Protein AF-A0A8H7BGF5-F1 (afdb_monomer)

Organism: NCBI:txid679940

Mean predicted aligned error: 13.77 Å

Radius of gyration: 19.3 Å; Cα contacts (8 Å, |Δi|>4): 222; chains: 1; bounding box: 49×35×49 Å

Solvent-accessible surface area (backbone atoms only — not comparable to full-atom values): 11530 Å² total; per-residue (Å²): 90,80,66,67,43,71,36,75,66,49,82,72,45,79,37,76,50,48,59,65,92,85,47,47,35,40,29,38,28,41,41,34,50,44,90,85,56,59,73,58,85,61,77,43,69,38,88,87,78,68,44,78,40,54,67,59,50,69,52,71,50,78,40,50,32,69,58,54,58,54,40,42,77,70,58,34,48,78,48,54,51,40,24,45,32,32,41,78,37,63,84,36,48,70,61,52,49,55,52,49,54,51,54,63,65,36,77,83,53,96,62,92,75,58,67,68,52,59,53,48,54,54,50,52,52,52,54,54,53,51,64,62,51,74,76,62,82,86,80,88,85,91,89,88,92,78,81,91,81,81,79,91,75,85,48,74,54,103,92,46,75,56,66,98,62,86,75,62,72,92,53,44,44,91,54,91,69,38,46,65,79,86,92,115

Structure (mmCIF, N/CA/C/O backbone):
data_AF-A0A8H7BGF5-F1
#
_entry.id   AF-A0A8H7BGF5-F1
#
loop_
_atom_site.group_PDB
_atom_site.id
_atom_site.type_symbol
_atom_site.label_atom_id
_atom_site.label_alt_id
_atom_site.label_comp_id
_atom_site.label_asym_id
_atom_site.label_entity_id
_atom_site.label_seq_id
_atom_site.pdbx_PDB_ins_code
_atom_site.Cartn_x
_atom_site.Cartn_y
_atom_site.Cartn_z
_atom_site.occupancy
_atom_site.B_iso_or_equiv
_atom_site.auth_seq_id
_atom_site.auth_comp_id
_atom_site.auth_asym_id
_atom_site.auth_atom_id
_atom_site.pdbx_PDB_model_num
ATOM 1 N N . MET A 1 1 ? -9.124 0.682 10.970 1.00 57.19 1 MET A N 1
ATOM 2 C CA . MET A 1 1 ? -8.704 2.090 10.767 1.00 57.19 1 MET A CA 1
ATOM 3 C C . MET A 1 1 ? -7.227 2.089 10.396 1.00 57.19 1 MET A C 1
ATOM 5 O O . MET A 1 1 ? -6.474 1.423 11.093 1.00 57.19 1 MET A O 1
ATOM 9 N N . ALA A 1 2 ? -6.818 2.766 9.317 1.00 62.25 2 ALA A N 1
ATOM 10 C CA . ALA A 1 2 ? -5.460 2.645 8.762 1.00 62.25 2 ALA A CA 1
ATOM 11 C C . ALA A 1 2 ? -4.343 3.082 9.732 1.00 62.25 2 ALA A C 1
ATOM 13 O O . ALA A 1 2 ? -3.305 2.437 9.791 1.00 62.25 2 ALA A O 1
ATOM 14 N N . MET A 1 3 ? -4.587 4.107 10.558 1.00 69.00 3 MET A N 1
ATOM 15 C CA . MET A 1 3 ? -3.603 4.658 11.507 1.00 69.00 3 MET A CA 1
ATOM 16 C C . MET A 1 3 ? -3.259 3.744 12.697 1.00 69.00 3 MET A C 1
ATOM 18 O O . MET A 1 3 ? -2.281 3.996 13.391 1.00 69.00 3 MET A O 1
ATOM 22 N N . LEU A 1 4 ? -4.051 2.699 12.957 1.00 76.19 4 LEU A N 1
ATOM 23 C CA . LEU A 1 4 ? -3.759 1.715 14.012 1.00 76.19 4 LEU A CA 1
ATOM 24 C C . LEU A 1 4 ? -2.861 0.574 13.517 1.00 76.19 4 LEU A C 1
ATOM 26 O O . LEU A 1 4 ? -2.384 -0.233 14.316 1.00 76.19 4 LEU A O 1
ATOM 30 N N . ASN A 1 5 ? -2.648 0.485 12.204 1.00 81.62 5 ASN A N 1
ATOM 31 C CA . ASN A 1 5 ? -1.759 -0.514 11.639 1.00 81.62 5 ASN A CA 1
ATOM 32 C C . ASN A 1 5 ? -0.293 -0.144 11.927 1.00 81.62 5 ASN A C 1
ATOM 34 O O . ASN A 1 5 ? 0.022 1.035 12.118 1.00 81.62 5 ASN A O 1
ATOM 38 N N . PRO A 1 6 ? 0.619 -1.131 11.957 1.00 82.94 6 PRO A N 1
ATOM 39 C CA . PRO A 1 6 ? 2.045 -0.854 12.035 1.00 82.94 6 PRO A CA 1
ATOM 40 C C . PRO A 1 6 ? 2.492 0.026 10.864 1.00 82.94 6 PRO A C 1
ATOM 42 O O . PRO A 1 6 ? 2.162 -0.257 9.712 1.00 82.94 6 PRO A O 1
ATOM 45 N N . MET A 1 7 ? 3.254 1.074 11.168 1.00 86.50 7 MET A N 1
ATOM 46 C CA . MET A 1 7 ? 3.813 2.007 10.190 1.00 86.50 7 MET A CA 1
ATOM 47 C C . MET A 1 7 ? 5.328 1.789 10.060 1.00 86.50 7 MET A C 1
ATOM 49 O O . MET A 1 7 ? 5.954 1.340 11.028 1.00 86.50 7 MET A O 1
ATOM 53 N N . PRO A 1 8 ? 5.931 2.089 8.893 1.00 87.62 8 PRO A N 1
ATOM 54 C CA . PRO A 1 8 ? 7.387 2.117 8.747 1.00 87.62 8 PRO A CA 1
ATOM 55 C C . PRO A 1 8 ? 8.005 3.136 9.708 1.00 87.62 8 PRO A C 1
ATOM 57 O O . PRO A 1 8 ? 7.518 4.251 9.819 1.00 87.62 8 PRO A O 1
ATOM 60 N N . TYR A 1 9 ? 9.057 2.765 10.433 1.00 86.50 9 TYR A N 1
ATOM 61 C CA . TYR A 1 9 ? 9.691 3.664 11.401 1.00 86.50 9 TYR A CA 1
ATOM 62 C C . TYR A 1 9 ? 11.162 3.912 11.075 1.00 86.50 9 TYR A C 1
ATOM 64 O O . TYR A 1 9 ? 11.498 4.954 10.520 1.00 86.50 9 TYR A O 1
ATOM 72 N N . GLU A 1 10 ? 12.040 2.949 11.345 1.00 86.56 10 GLU A N 1
ATOM 73 C CA . GLU A 1 10 ? 13.472 3.080 11.060 1.00 86.56 10 GLU A CA 1
ATOM 74 C C . GLU A 1 10 ? 13.834 2.371 9.765 1.00 86.56 10 GLU A C 1
ATOM 76 O O . GLU A 1 10 ? 13.431 1.230 9.539 1.00 86.56 10 GLU A O 1
ATOM 81 N N . PHE A 1 11 ? 14.641 3.027 8.931 1.00 88.25 11 PHE A N 1
ATOM 82 C CA . PHE A 1 11 ? 15.188 2.417 7.727 1.00 88.25 11 PHE A CA 1
ATOM 83 C C . PHE A 1 11 ? 16.237 1.357 8.086 1.00 88.25 11 PHE A C 1
ATOM 85 O O . PHE A 1 11 ? 17.269 1.659 8.684 1.00 88.25 11 PHE A O 1
ATOM 92 N N . LEU A 1 12 ? 15.984 0.110 7.687 1.00 88.38 12 LEU A N 1
ATOM 93 C CA . LEU A 1 12 ? 16.843 -1.046 7.969 1.00 88.38 12 LEU A CA 1
ATOM 94 C C . LEU A 1 12 ? 17.797 -1.378 6.814 1.00 88.38 12 LEU A C 1
ATOM 96 O O . LEU A 1 12 ? 18.773 -2.111 6.999 1.00 88.38 12 LEU A O 1
ATOM 100 N N . GLY A 1 13 ? 17.528 -0.859 5.615 1.00 86.56 13 GLY A N 1
ATOM 101 C CA . GLY A 1 13 ? 18.405 -0.995 4.457 1.00 86.56 13 GLY A CA 1
ATOM 102 C C . GLY A 1 13 ? 17.697 -1.422 3.175 1.00 86.56 13 GLY A C 1
ATOM 103 O O . GLY A 1 13 ? 16.483 -1.606 3.119 1.00 86.56 13 GLY A O 1
ATOM 104 N N . VAL A 1 14 ? 18.494 -1.601 2.121 1.00 91.81 14 VAL A N 1
ATOM 105 C CA . VAL A 1 14 ? 18.017 -2.028 0.800 1.00 91.81 14 VAL A CA 1
ATOM 106 C C . VAL A 1 14 ? 18.115 -3.551 0.659 1.00 91.81 14 VAL A C 1
ATOM 108 O O . VAL A 1 14 ? 19.070 -4.183 1.125 1.00 91.81 14 VAL A O 1
ATOM 111 N N . ARG A 1 15 ? 17.125 -4.155 -0.000 1.00 91.56 15 ARG A N 1
ATOM 112 C CA . ARG A 1 15 ? 17.051 -5.579 -0.344 1.00 91.56 15 ARG A CA 1
ATOM 113 C C . ARG A 1 15 ? 16.838 -5.738 -1.844 1.00 91.56 15 ARG A C 1
ATOM 115 O O . ARG A 1 15 ? 15.946 -5.123 -2.419 1.00 91.56 15 ARG A O 1
ATOM 122 N N . HIS A 1 16 ? 17.623 -6.601 -2.479 1.00 94.12 16 HIS A N 1
ATOM 123 C CA . HIS A 1 16 ? 17.416 -6.963 -3.881 1.00 94.12 16 HIS A CA 1
ATOM 124 C C . HIS A 1 16 ? 16.499 -8.179 -3.966 1.00 94.12 16 HIS A C 1
ATOM 126 O O . HIS A 1 16 ? 16.749 -9.181 -3.300 1.00 94.12 16 HIS A O 1
ATOM 132 N N . LYS A 1 17 ? 15.452 -8.083 -4.792 1.00 92.88 17 LYS A N 1
ATOM 133 C CA . LYS A 1 17 ? 14.409 -9.107 -4.961 1.00 92.88 17 LYS A CA 1
ATOM 134 C C . LYS A 1 17 ? 13.855 -9.610 -3.615 1.00 92.88 17 LYS A C 1
ATOM 136 O O . LYS A 1 17 ? 13.952 -10.805 -3.323 1.00 92.88 17 LYS A O 1
ATOM 141 N N . PRO A 1 18 ? 13.319 -8.712 -2.765 1.00 93.31 18 PRO A N 1
ATOM 142 C CA . PRO A 1 18 ? 12.788 -9.110 -1.467 1.00 93.31 18 PRO A CA 1
ATOM 143 C C . PRO A 1 18 ? 11.624 -10.093 -1.627 1.00 93.31 18 PRO A C 1
ATOM 145 O O . PRO A 1 18 ? 10.809 -9.973 -2.543 1.00 93.31 18 PRO A O 1
ATOM 148 N N . ASN A 1 19 ? 11.518 -11.044 -0.699 1.00 94.31 19 ASN A N 1
ATOM 149 C CA . ASN A 1 19 ? 10.330 -11.883 -0.591 1.00 94.31 19 ASN A CA 1
ATOM 150 C C . ASN A 1 19 ? 9.194 -11.062 0.025 1.00 94.31 19 ASN A C 1
ATOM 152 O O . ASN A 1 19 ? 9.285 -10.678 1.190 1.00 94.31 19 ASN A O 1
ATOM 156 N N . LEU A 1 20 ? 8.132 -10.830 -0.748 1.00 92.88 20 LEU A N 1
ATOM 157 C CA . LEU A 1 20 ? 7.012 -9.977 -0.361 1.00 92.88 20 LEU A CA 1
ATOM 158 C C . LEU A 1 20 ? 6.385 -10.384 0.981 1.00 92.88 20 LEU A C 1
ATOM 160 O O . LEU A 1 20 ? 6.126 -9.518 1.807 1.00 92.88 20 LEU A O 1
ATOM 164 N N . ASN A 1 21 ? 6.221 -11.682 1.253 1.00 92.31 21 ASN A N 1
ATOM 165 C CA . ASN A 1 21 ? 5.547 -12.162 2.468 1.00 92.31 21 ASN A CA 1
ATOM 166 C C . ASN A 1 21 ? 6.262 -11.763 3.766 1.00 92.31 21 ASN A C 1
ATOM 168 O O . ASN A 1 21 ? 5.608 -11.477 4.766 1.00 92.31 21 ASN A O 1
ATOM 172 N N . ASN A 1 22 ? 7.594 -11.699 3.734 1.00 92.81 22 ASN A N 1
ATOM 173 C CA . ASN A 1 22 ? 8.422 -11.436 4.913 1.00 92.81 22 ASN A CA 1
ATOM 174 C C . ASN A 1 22 ? 9.027 -10.030 4.900 1.00 92.81 22 ASN A C 1
ATOM 176 O O . ASN A 1 22 ? 9.892 -9.729 5.716 1.00 92.81 22 ASN A O 1
ATOM 180 N N . PHE A 1 23 ? 8.614 -9.190 3.956 1.00 94.19 23 PHE A N 1
ATOM 181 C CA . PHE A 1 23 ? 9.156 -7.856 3.787 1.00 94.19 23 PHE A CA 1
ATOM 182 C C . PHE A 1 23 ? 8.184 -6.812 4.324 1.00 94.19 23 PHE A C 1
ATOM 184 O O . PHE A 1 23 ? 6.970 -6.935 4.142 1.00 94.19 23 PHE A O 1
ATOM 191 N N . PHE A 1 24 ? 8.723 -5.780 4.966 1.00 94.44 24 PHE A N 1
ATOM 192 C CA . PHE A 1 24 ? 7.961 -4.627 5.416 1.00 94.44 24 PHE A CA 1
ATOM 193 C C . PHE A 1 24 ? 8.689 -3.343 5.020 1.00 94.44 24 PHE A C 1
ATOM 195 O O . PHE A 1 24 ? 9.859 -3.154 5.346 1.00 94.44 24 PHE A O 1
ATOM 202 N N . GLY A 1 25 ? 7.998 -2.479 4.285 1.00 91.62 25 GLY A N 1
ATOM 203 C CA . GLY A 1 25 ? 8.563 -1.259 3.718 1.00 91.62 25 GLY A CA 1
ATOM 204 C C . GLY A 1 25 ? 8.063 -1.006 2.302 1.00 91.62 25 GLY A C 1
ATOM 205 O O . GLY A 1 25 ? 6.973 -1.447 1.941 1.00 91.62 25 GLY A O 1
ATOM 206 N N . PHE A 1 26 ? 8.865 -0.328 1.487 1.00 93.88 26 PHE A N 1
ATOM 207 C CA . PHE A 1 26 ? 8.504 0.037 0.115 1.00 93.88 26 PHE A CA 1
ATOM 208 C C . PHE A 1 26 ? 9.233 -0.838 -0.897 1.00 93.88 26 PHE A C 1
ATOM 210 O O . PHE A 1 26 ? 10.408 -1.145 -0.719 1.00 93.88 26 PHE A O 1
ATOM 217 N N . ILE A 1 27 ? 8.548 -1.250 -1.961 1.00 93.38 27 ILE A N 1
ATOM 218 C CA . ILE A 1 27 ? 9.096 -2.139 -2.985 1.00 93.38 27 ILE A CA 1
ATOM 219 C C . ILE A 1 27 ? 8.881 -1.522 -4.361 1.00 93.38 27 ILE A C 1
ATOM 221 O O . ILE A 1 27 ? 7.752 -1.223 -4.741 1.00 93.38 27 ILE A O 1
ATOM 225 N N . TYR A 1 28 ? 9.961 -1.403 -5.131 1.00 92.75 28 TYR A N 1
ATOM 226 C CA . TYR A 1 28 ? 9.888 -1.272 -6.578 1.00 92.75 28 TYR A CA 1
ATOM 227 C C . TYR A 1 28 ? 9.549 -2.634 -7.182 1.00 92.75 28 TYR A C 1
ATOM 229 O O . TYR A 1 28 ? 10.355 -3.574 -7.126 1.00 92.75 28 TYR A O 1
ATOM 237 N N . ALA A 1 29 ? 8.340 -2.755 -7.719 1.00 93.44 29 ALA A N 1
ATOM 238 C CA . ALA A 1 29 ? 7.810 -4.005 -8.235 1.00 93.44 29 ALA A CA 1
ATOM 239 C C . ALA A 1 29 ? 7.144 -3.815 -9.596 1.00 93.44 29 ALA A C 1
ATOM 241 O O . ALA A 1 29 ? 6.593 -2.755 -9.903 1.00 93.44 29 ALA A O 1
ATOM 242 N N . LYS A 1 30 ? 7.153 -4.884 -10.392 1.00 94.25 30 LYS A N 1
ATOM 243 C CA . LYS A 1 30 ? 6.248 -5.040 -11.526 1.00 94.25 30 LYS A CA 1
ATOM 244 C C . LYS A 1 30 ? 4.981 -5.724 -11.049 1.00 94.25 30 LYS A C 1
ATOM 246 O O . LYS A 1 30 ? 5.022 -6.805 -10.468 1.00 94.25 30 LYS A O 1
ATOM 251 N N . VAL A 1 31 ? 3.854 -5.103 -11.335 1.00 93.94 31 VAL A N 1
ATOM 252 C CA . VAL A 1 31 ? 2.530 -5.595 -10.989 1.00 93.94 31 VAL A CA 1
ATOM 253 C C . VAL A 1 31 ? 1.830 -6.007 -12.271 1.00 93.94 31 VAL A C 1
ATOM 255 O O . VAL A 1 31 ? 1.844 -5.270 -13.252 1.00 93.94 31 VAL A O 1
ATOM 258 N N . THR A 1 32 ? 1.220 -7.189 -12.273 1.00 93.12 32 THR A N 1
ATOM 259 C CA . THR A 1 32 ? 0.357 -7.663 -13.358 1.00 93.12 32 THR A CA 1
ATOM 260 C C . THR A 1 32 ? -1.048 -7.893 -12.822 1.00 93.12 32 THR A C 1
ATOM 262 O O . THR A 1 32 ? -1.266 -8.739 -11.951 1.00 93.12 32 THR A O 1
ATOM 265 N N . VAL A 1 33 ? -2.001 -7.145 -13.367 1.00 90.94 33 VAL A N 1
ATOM 266 C CA . VAL A 1 33 ? -3.422 -7.219 -13.033 1.00 90.94 33 VAL A CA 1
ATOM 267 C C . VAL A 1 33 ? -4.052 -8.383 -13.799 1.00 90.94 33 VAL A C 1
ATOM 269 O O . VAL A 1 33 ? -3.952 -8.422 -15.031 1.00 90.94 33 VAL A O 1
ATOM 272 N N . PRO A 1 34 ? -4.708 -9.342 -13.126 1.00 90.31 34 PRO A N 1
ATOM 273 C CA . PRO A 1 34 ? -5.383 -10.430 -13.812 1.00 90.31 34 PRO A CA 1
ATOM 274 C C . PRO A 1 34 ? -6.636 -9.899 -14.517 1.00 90.31 34 PRO A C 1
ATOM 276 O O . PRO A 1 34 ? -7.316 -9.001 -14.023 1.00 90.31 34 PRO A O 1
ATOM 279 N N . SER A 1 35 ? -7.008 -10.509 -15.642 1.00 84.00 35 SER A N 1
ATOM 280 C CA . SER A 1 35 ? -8.215 -10.130 -16.393 1.00 84.00 35 SER A CA 1
ATOM 281 C C . SER A 1 35 ? -9.520 -10.324 -15.604 1.00 84.00 35 SER A C 1
ATOM 283 O O . SER A 1 35 ? -10.556 -9.800 -16.000 1.00 84.00 35 SER A O 1
ATOM 285 N N . SER A 1 36 ? -9.482 -11.074 -14.497 1.00 81.69 36 SER A N 1
ATOM 286 C CA . SER A 1 36 ? -10.607 -11.268 -13.576 1.00 81.69 36 SER A CA 1
ATOM 287 C C . SER A 1 36 ? -10.917 -10.035 -12.723 1.00 81.69 36 SER A C 1
ATOM 289 O O . SER A 1 36 ? -12.048 -9.892 -12.258 1.00 81.69 36 SER A O 1
ATOM 291 N N . VAL A 1 37 ? -9.943 -9.146 -12.504 1.00 80.56 37 VAL A N 1
ATOM 292 C CA . VAL A 1 37 ? -10.130 -7.928 -11.709 1.00 80.56 37 VAL A CA 1
ATOM 293 C C . VAL A 1 37 ? -10.745 -6.847 -12.593 1.00 80.56 37 VAL A C 1
ATOM 295 O O . VAL A 1 37 ? -10.106 -6.305 -13.493 1.00 80.56 37 VAL A O 1
ATOM 298 N N . LYS A 1 38 ? -12.018 -6.535 -12.329 1.00 75.62 38 LYS A N 1
ATOM 299 C CA . LYS A 1 38 ? -12.787 -5.539 -13.093 1.00 75.62 38 LYS A CA 1
ATOM 300 C C . LYS A 1 38 ? -12.414 -4.098 -12.749 1.00 75.62 38 LYS A C 1
ATOM 302 O O . LYS A 1 38 ? -12.432 -3.241 -13.627 1.00 75.62 38 LYS A O 1
ATOM 307 N N . VAL A 1 39 ? -12.085 -3.844 -11.483 1.00 78.69 39 VAL A N 1
ATOM 308 C CA . VAL A 1 39 ? -11.730 -2.519 -10.965 1.00 78.69 39 VAL A CA 1
ATOM 309 C C . VAL A 1 39 ? -10.330 -2.609 -10.364 1.00 78.69 39 VAL A C 1
ATOM 311 O O . VAL A 1 39 ? -10.179 -3.206 -9.297 1.00 78.69 39 VAL A O 1
ATOM 314 N N . PRO A 1 40 ? -9.296 -2.092 -11.052 1.00 84.56 40 PRO A N 1
ATOM 315 C CA . PRO A 1 40 ? -7.952 -2.081 -10.503 1.00 84.56 40 PRO A CA 1
ATOM 316 C C . PRO A 1 40 ? -7.869 -1.157 -9.291 1.00 84.56 40 PRO A C 1
ATOM 318 O O . PRO A 1 40 ? -8.428 -0.065 -9.313 1.00 84.56 40 PRO A O 1
ATOM 321 N N . VAL A 1 41 ? -7.163 -1.598 -8.252 1.00 86.88 41 VAL A N 1
ATOM 322 C CA . VAL A 1 41 ? -7.071 -0.874 -6.971 1.00 86.88 41 VAL A CA 1
ATOM 323 C C . VAL A 1 41 ? -5.725 -0.199 -6.741 1.00 86.88 41 VAL A C 1
ATOM 325 O O . VAL A 1 41 ? -5.598 0.592 -5.815 1.00 86.88 41 VAL A O 1
ATOM 328 N N . LEU A 1 42 ? -4.717 -0.512 -7.560 1.00 86.94 42 LEU A N 1
ATOM 329 C CA . LEU A 1 42 ? -3.399 0.096 -7.425 1.00 86.94 42 LEU A CA 1
ATOM 330 C C . LEU A 1 42 ? -3.291 1.333 -8.315 1.00 86.94 42 LEU A C 1
ATOM 332 O O . LEU A 1 42 ? -3.452 1.200 -9.534 1.00 86.94 42 LEU A O 1
ATOM 336 N N . PRO A 1 43 ? -3.001 2.504 -7.727 1.00 88.62 43 PRO A N 1
ATOM 337 C CA . PRO A 1 43 ? -2.731 3.700 -8.494 1.00 88.62 43 PRO A CA 1
ATOM 338 C C . PRO A 1 43 ? -1.376 3.579 -9.190 1.00 88.62 43 PRO A C 1
ATOM 340 O O . PRO A 1 43 ? -0.421 2.977 -8.692 1.00 88.62 43 PRO A O 1
ATOM 343 N N . TRP A 1 44 ? -1.279 4.193 -10.354 1.00 86.81 44 TRP A N 1
ATOM 344 C CA . TRP A 1 44 ? -0.039 4.368 -11.081 1.00 86.81 44 TRP A CA 1
ATOM 345 C C . TRP A 1 44 ? -0.035 5.773 -11.662 1.00 86.81 44 TRP A C 1
ATOM 347 O O . TRP A 1 44 ? -1.001 6.184 -12.307 1.00 86.81 44 TRP A O 1
ATOM 357 N N . LYS A 1 45 ? 1.031 6.521 -11.380 1.00 83.94 45 LYS A N 1
ATOM 358 C CA . LYS A 1 45 ? 1.211 7.856 -11.935 1.00 83.94 45 LYS A CA 1
ATOM 359 C C . LYS A 1 45 ? 1.788 7.708 -13.333 1.00 83.94 45 LYS A C 1
ATOM 361 O O . LYS A 1 45 ? 2.896 7.194 -13.485 1.00 83.94 45 LYS A O 1
ATOM 366 N N . ASP A 1 46 ? 1.016 8.126 -14.324 1.00 80.56 46 ASP A N 1
ATOM 367 C CA . ASP A 1 46 ? 1.439 8.109 -15.713 1.00 80.56 46 ASP A CA 1
ATOM 368 C C . ASP A 1 46 ? 2.576 9.129 -15.902 1.00 80.56 46 ASP A C 1
ATOM 370 O O . ASP A 1 46 ? 2.394 10.311 -15.605 1.00 80.56 46 ASP A O 1
ATOM 374 N N . PRO A 1 47 ? 3.774 8.702 -16.337 1.00 78.62 47 PRO A N 1
ATOM 375 C CA . PRO A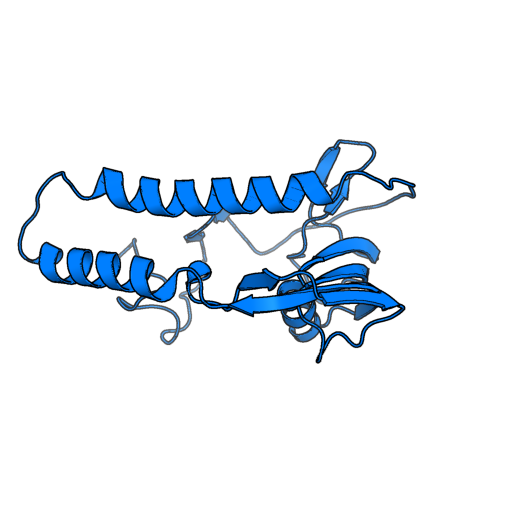 1 47 ? 4.909 9.598 -16.503 1.00 78.62 47 PRO A CA 1
ATOM 376 C C . PRO A 1 47 ? 4.732 10.595 -17.655 1.00 78.62 47 PRO A C 1
ATOM 378 O O . PRO A 1 47 ? 5.480 11.567 -17.705 1.00 78.62 47 PRO A O 1
ATOM 381 N N . GLU A 1 48 ? 3.802 10.362 -18.585 1.00 81.88 48 GLU A N 1
ATOM 382 C CA . GLU A 1 48 ? 3.568 11.251 -19.727 1.00 81.88 48 GLU A CA 1
ATOM 383 C C . GLU A 1 48 ? 2.520 12.320 -19.420 1.00 81.88 48 GLU A C 1
ATOM 385 O O . GLU A 1 48 ? 2.710 13.490 -19.748 1.00 81.88 48 GLU A O 1
ATOM 390 N N . THR A 1 49 ? 1.413 11.918 -18.796 1.00 82.00 49 THR A N 1
ATOM 391 C CA . THR A 1 49 ? 0.288 12.816 -18.492 1.00 82.00 49 THR A CA 1
ATOM 392 C C . THR A 1 49 ? 0.360 13.412 -17.087 1.00 82.00 49 THR A C 1
ATOM 394 O O . THR A 1 49 ? -0.348 14.369 -16.796 1.00 82.00 49 THR A O 1
ATOM 397 N N . GLU A 1 50 ? 1.219 12.864 -16.220 1.00 82.50 50 GLU A N 1
ATOM 398 C CA . GLU A 1 50 ? 1.267 13.104 -14.771 1.00 82.50 50 GLU A CA 1
ATOM 399 C C . GLU A 1 50 ? -0.020 12.739 -14.011 1.00 82.50 50 GLU A C 1
ATOM 401 O O . GLU A 1 50 ? -0.101 12.943 -12.793 1.00 82.50 50 GLU A O 1
ATOM 406 N N . ASP A 1 51 ? -0.994 12.135 -14.691 1.00 81.31 51 ASP A N 1
ATOM 407 C CA . ASP A 1 51 ? -2.262 11.740 -14.101 1.00 81.31 51 ASP A CA 1
ATOM 408 C C . ASP A 1 51 ? -2.120 10.450 -13.281 1.00 81.31 51 ASP A C 1
ATOM 410 O O . ASP A 1 51 ? -1.431 9.495 -13.653 1.00 81.31 51 ASP A O 1
ATOM 414 N N . THR A 1 52 ? -2.831 10.388 -12.154 1.00 84.44 52 THR A N 1
ATOM 415 C CA . THR A 1 52 ? -2.985 9.143 -11.392 1.00 84.44 52 THR A CA 1
ATOM 416 C C . THR A 1 52 ? -4.076 8.300 -12.033 1.00 84.44 52 THR A C 1
ATOM 418 O O . THR A 1 52 ? -5.266 8.609 -11.932 1.00 84.44 52 THR A O 1
ATOM 421 N N . ILE A 1 53 ? -3.676 7.197 -12.656 1.00 86.00 53 ILE A N 1
ATOM 422 C CA . ILE A 1 53 ? -4.584 6.243 -13.284 1.00 86.00 53 ILE A CA 1
ATOM 423 C C . ILE A 1 53 ? -4.557 4.893 -12.565 1.00 86.00 53 ILE A C 1
ATOM 425 O O . ILE A 1 53 ? -3.667 4.593 -11.775 1.00 86.00 53 ILE A O 1
ATOM 429 N N . TYR A 1 54 ? -5.552 4.058 -12.854 1.00 88.31 54 TYR A N 1
ATOM 430 C CA . TYR A 1 54 ? -5.675 2.696 -12.326 1.00 88.31 54 TYR A CA 1
ATOM 431 C C . TYR A 1 54 ? -5.610 1.709 -13.497 1.00 88.31 54 TYR A C 1
ATOM 433 O O . TYR A 1 54 ? -6.651 1.308 -14.035 1.00 88.31 54 TYR A O 1
ATOM 441 N N . PRO A 1 55 ? -4.396 1.390 -13.982 1.00 84.81 55 PRO A N 1
ATOM 442 C CA . PRO A 1 55 ? -4.219 0.675 -15.236 1.00 84.81 55 PRO A CA 1
ATOM 443 C C . PRO A 1 55 ? -4.571 -0.813 -15.111 1.00 84.81 55 PRO A C 1
ATOM 445 O O . PRO A 1 55 ? -4.580 -1.411 -14.033 1.00 84.81 55 PRO A O 1
ATOM 448 N N . ARG A 1 56 ? -4.848 -1.428 -16.263 1.00 84.12 56 ARG A N 1
ATOM 449 C CA . ARG A 1 56 ? -4.952 -2.886 -16.430 1.00 84.12 56 ARG A CA 1
ATOM 450 C C . ARG A 1 56 ? -3.725 -3.382 -17.190 1.00 84.12 56 ARG A C 1
ATOM 452 O O . ARG A 1 56 ? -3.058 -2.597 -17.849 1.00 84.12 56 ARG A O 1
ATOM 459 N N . GLY A 1 57 ? -3.447 -4.681 -17.131 1.00 87.81 57 GLY A N 1
ATOM 460 C CA . GLY A 1 57 ? -2.247 -5.247 -17.747 1.00 87.81 57 GLY A CA 1
ATOM 461 C C . GLY A 1 57 ? -1.082 -5.244 -16.769 1.00 87.81 57 GLY A C 1
ATOM 462 O O . GLY A 1 57 ? -1.244 -5.722 -15.648 1.00 87.81 57 GLY A O 1
ATOM 463 N N . PHE A 1 58 ? 0.083 -4.751 -17.184 1.00 89.75 58 PHE A N 1
ATOM 464 C CA . PHE A 1 58 ? 1.268 -4.701 -16.333 1.00 89.75 58 PHE A CA 1
ATOM 465 C C . PHE A 1 58 ? 1.842 -3.290 -16.249 1.00 89.75 58 PHE A C 1
ATOM 467 O O . PHE A 1 58 ? 1.804 -2.539 -17.216 1.00 89.75 58 PHE A O 1
ATOM 474 N N . PHE A 1 59 ? 2.394 -2.952 -15.092 1.00 90.69 59 PHE A N 1
ATOM 475 C CA . PHE A 1 59 ? 3.064 -1.680 -14.842 1.00 90.69 59 PHE A CA 1
ATOM 476 C C . PHE A 1 59 ? 4.110 -1.859 -13.743 1.00 90.69 59 PHE A C 1
ATOM 478 O O . PHE A 1 59 ? 4.096 -2.846 -13.005 1.00 90.69 59 PHE A O 1
ATOM 485 N N . THR A 1 60 ? 5.037 -0.914 -13.643 1.00 91.50 60 THR A N 1
ATOM 486 C CA . THR A 1 60 ? 6.077 -0.898 -12.609 1.00 91.50 60 THR A CA 1
ATOM 487 C C . THR A 1 60 ? 5.959 0.352 -11.760 1.00 91.50 60 THR A C 1
ATOM 489 O O . THR A 1 60 ? 5.734 1.435 -12.300 1.00 91.50 60 THR A O 1
ATOM 492 N N . GLY A 1 61 ? 6.165 0.219 -10.454 1.00 88.88 61 GLY A N 1
ATOM 493 C CA . GLY A 1 61 ? 6.100 1.345 -9.529 1.00 88.88 61 GLY A CA 1
ATOM 494 C C . GLY A 1 61 ? 6.633 1.000 -8.144 1.00 88.88 61 GLY A C 1
ATOM 495 O O . GLY A 1 61 ? 6.958 -0.155 -7.860 1.00 88.88 61 GLY A O 1
ATOM 496 N N . HIS A 1 62 ? 6.737 2.026 -7.302 1.00 90.69 62 HIS A N 1
ATOM 497 C CA . HIS A 1 62 ? 7.055 1.883 -5.886 1.00 90.69 62 HIS A CA 1
ATOM 498 C C . HIS A 1 62 ? 5.756 1.783 -5.097 1.00 90.69 62 HIS A C 1
ATOM 500 O O . HIS A 1 62 ? 4.913 2.670 -5.187 1.00 90.69 62 HIS A O 1
ATOM 506 N N . TYR A 1 63 ? 5.611 0.713 -4.325 1.00 93.06 63 TYR A N 1
ATOM 507 C CA . TYR A 1 63 ? 4.406 0.444 -3.549 1.00 93.06 63 TYR A CA 1
ATOM 508 C C . TYR A 1 63 ? 4.756 0.049 -2.130 1.00 93.06 63 TYR A C 1
ATOM 510 O O . TYR A 1 63 ? 5.812 -0.544 -1.878 1.00 93.06 63 TYR A O 1
ATOM 518 N N . PHE A 1 64 ? 3.854 0.339 -1.198 1.00 93.75 64 PHE A N 1
ATOM 519 C CA . PHE A 1 64 ? 4.006 -0.174 0.146 1.00 93.75 64 PHE A CA 1
ATOM 520 C C . PHE A 1 64 ? 3.745 -1.685 0.149 1.00 93.75 64 PHE A C 1
ATOM 522 O O . PHE A 1 64 ? 2.804 -2.194 -0.459 1.00 93.75 64 PHE A O 1
ATOM 529 N N . SER A 1 65 ? 4.605 -2.431 0.834 1.00 92.62 65 SER A N 1
ATOM 530 C CA . SER A 1 65 ? 4.565 -3.896 0.868 1.00 92.62 65 SER A CA 1
ATOM 531 C C . SER A 1 65 ? 3.217 -4.463 1.321 1.00 92.62 65 SER A C 1
ATOM 533 O O . SER A 1 65 ? 2.782 -5.475 0.780 1.00 92.62 65 SER A O 1
ATOM 535 N N . GLU A 1 66 ? 2.513 -3.802 2.244 1.00 91.44 66 GLU A N 1
ATOM 536 C CA . GLU A 1 66 ? 1.187 -4.248 2.686 1.00 91.44 66 GLU A CA 1
ATOM 537 C C . GLU A 1 66 ? 0.113 -4.072 1.602 1.00 91.44 66 GLU A C 1
ATOM 539 O O . GLU A 1 66 ? -0.780 -4.912 1.491 1.00 91.44 66 GLU A O 1
ATOM 544 N N . GLU A 1 67 ? 0.223 -3.049 0.748 1.00 89.44 67 GLU A N 1
ATOM 545 C CA . GLU A 1 67 ? -0.663 -2.884 -0.413 1.00 89.44 67 GLU A CA 1
ATOM 546 C C . GLU A 1 67 ? -0.420 -3.999 -1.432 1.00 89.44 67 GLU A C 1
ATOM 548 O O . GLU A 1 67 ? -1.365 -4.611 -1.934 1.00 89.44 67 GLU A O 1
ATOM 553 N N . LEU A 1 68 ? 0.851 -4.332 -1.678 1.00 91.94 68 LEU A N 1
ATOM 554 C CA . LEU A 1 68 ? 1.233 -5.435 -2.559 1.00 91.94 68 LEU A CA 1
ATOM 555 C C . LEU A 1 68 ? 0.724 -6.789 -2.033 1.00 91.94 68 LEU A C 1
ATOM 557 O O . LEU A 1 68 ? 0.138 -7.561 -2.792 1.00 91.94 68 LEU A O 1
ATOM 561 N N . LYS A 1 69 ? 0.855 -7.050 -0.725 1.00 94.31 69 LYS A N 1
ATOM 562 C CA . LYS A 1 69 ? 0.287 -8.243 -0.066 1.00 94.31 69 LYS A CA 1
ATOM 563 C C . LYS A 1 69 ? -1.238 -8.286 -0.165 1.00 94.31 69 LYS A C 1
ATOM 565 O O . LYS A 1 69 ? -1.822 -9.364 -0.283 1.00 94.31 69 LYS A O 1
ATOM 570 N N . ALA A 1 70 ? -1.906 -7.135 -0.082 1.00 90.38 70 ALA A N 1
ATOM 571 C CA . ALA A 1 70 ? -3.357 -7.057 -0.205 1.00 90.38 70 ALA A CA 1
ATOM 572 C C . ALA A 1 70 ? -3.817 -7.407 -1.626 1.00 90.38 70 ALA A C 1
ATOM 574 O O . ALA A 1 70 ? -4.748 -8.198 -1.783 1.00 90.38 70 ALA A O 1
ATOM 575 N N . VAL A 1 71 ? -3.143 -6.891 -2.658 1.00 89.88 71 VAL A N 1
ATOM 576 C CA . VAL A 1 71 ? -3.528 -7.183 -4.046 1.00 89.88 71 VAL A CA 1
ATOM 577 C C . VAL A 1 71 ? -3.148 -8.584 -4.513 1.00 89.88 71 VAL A C 1
ATOM 579 O O . VAL A 1 71 ? -3.853 -9.143 -5.353 1.00 89.88 71 VAL A O 1
ATOM 582 N N . GLU A 1 72 ? -2.112 -9.213 -3.949 1.00 92.06 72 GLU A N 1
ATOM 583 C CA . GLU A 1 72 ? -1.828 -10.631 -4.221 1.00 92.06 72 GLU A CA 1
ATOM 584 C C . GLU A 1 72 ? -3.025 -11.523 -3.864 1.00 92.06 72 GLU A C 1
ATOM 586 O O . GLU A 1 72 ? -3.376 -12.431 -4.620 1.00 92.06 72 GLU A O 1
ATOM 591 N N . LYS A 1 73 ? -3.737 -11.212 -2.770 1.00 89.56 73 LYS A N 1
ATOM 592 C CA . LYS A 1 73 ? -4.973 -11.920 -2.382 1.00 89.56 73 LYS A CA 1
ATOM 593 C C . LYS A 1 73 ? -6.108 -11.726 -3.392 1.00 89.56 73 LYS A C 1
ATOM 595 O O . LYS A 1 73 ? -6.998 -12.567 -3.474 1.00 89.56 73 LYS A O 1
ATOM 600 N N . LEU A 1 74 ? -6.066 -10.645 -4.171 1.00 86.06 74 LEU A N 1
ATOM 601 C CA . LEU A 1 74 ? -7.000 -10.354 -5.264 1.00 86.06 74 LEU A CA 1
ATOM 602 C C . LEU A 1 74 ? -6.571 -10.999 -6.598 1.00 86.06 74 LEU A C 1
ATOM 604 O O . LEU A 1 74 ? -7.235 -10.810 -7.617 1.00 86.06 74 LEU A O 1
ATOM 608 N N . GLY A 1 75 ? -5.476 -11.768 -6.605 1.00 89.31 75 GLY A N 1
ATOM 609 C CA . GLY A 1 75 ? -4.970 -12.491 -7.774 1.00 89.31 75 GLY A CA 1
ATOM 610 C C . GLY A 1 75 ? -3.970 -11.709 -8.626 1.00 89.31 75 GLY A C 1
ATOM 611 O O . GLY A 1 75 ? -3.636 -12.151 -9.729 1.00 89.31 75 GLY A O 1
ATOM 612 N N . TYR A 1 76 ? -3.493 -10.558 -8.148 1.00 92.12 76 TYR A N 1
ATOM 613 C CA . TYR A 1 76 ? -2.406 -9.831 -8.798 1.00 92.12 76 TYR A CA 1
ATOM 614 C C . TYR A 1 76 ? -1.120 -10.648 -8.744 1.00 92.12 76 TYR A C 1
ATOM 616 O O . TYR A 1 76 ? -0.843 -11.323 -7.755 1.00 92.12 76 TYR A O 1
ATOM 624 N N . LYS A 1 77 ? -0.314 -10.566 -9.805 1.00 95.06 77 LYS A N 1
ATOM 625 C CA . LYS A 1 77 ? 1.048 -11.109 -9.794 1.00 95.06 77 LYS A CA 1
ATOM 626 C C . LYS A 1 77 ? 2.024 -9.975 -9.539 1.00 95.06 77 LYS A C 1
ATOM 628 O O . LYS A 1 77 ? 2.027 -9.002 -10.293 1.00 95.06 77 LYS A O 1
ATOM 633 N N . VAL A 1 78 ? 2.842 -10.116 -8.503 1.00 95.62 78 VAL A N 1
ATOM 634 C CA . VAL A 1 78 ? 3.826 -9.112 -8.098 1.00 95.62 78 VAL A CA 1
ATOM 635 C C . VAL A 1 78 ? 5.231 -9.685 -8.268 1.00 95.62 78 VAL A C 1
ATOM 637 O O . VAL A 1 78 ? 5.565 -10.724 -7.706 1.00 95.62 78 VAL A O 1
ATOM 640 N N . GLU A 1 79 ? 6.065 -9.008 -9.050 1.00 95.69 79 GLU A N 1
ATOM 641 C CA . GLU A 1 79 ? 7.488 -9.312 -9.200 1.00 95.69 79 GLU A CA 1
ATOM 642 C C . GLU A 1 79 ? 8.313 -8.219 -8.509 1.00 95.69 79 GLU A C 1
ATOM 644 O O . GLU A 1 79 ? 8.383 -7.084 -8.982 1.00 95.69 79 GLU A O 1
ATOM 649 N N . CYS A 1 80 ? 8.946 -8.551 -7.383 1.00 95.94 80 CYS A N 1
ATOM 650 C CA . CYS A 1 80 ? 9.752 -7.607 -6.608 1.00 95.94 80 CYS A CA 1
ATOM 651 C C . CYS A 1 80 ? 11.159 -7.431 -7.203 1.00 95.94 80 CYS A C 1
ATOM 653 O O . CYS A 1 80 ? 11.882 -8.413 -7.400 1.00 95.94 80 CYS A O 1
ATOM 655 N N . TYR A 1 81 ? 11.598 -6.183 -7.393 1.00 91.38 81 TYR A N 1
ATOM 656 C CA . TYR A 1 81 ? 12.949 -5.866 -7.869 1.00 91.38 81 TYR A CA 1
ATOM 657 C C . TYR A 1 81 ? 13.850 -5.323 -6.761 1.00 91.38 81 TYR A C 1
ATOM 659 O O . TYR A 1 81 ? 14.913 -5.893 -6.504 1.00 91.38 81 TYR A O 1
ATOM 667 N N . ILE A 1 82 ? 13.433 -4.249 -6.090 1.00 92.88 82 ILE A N 1
ATOM 668 C CA . ILE A 1 82 ? 14.207 -3.576 -5.037 1.00 92.88 82 ILE A CA 1
ATOM 669 C C . ILE A 1 82 ? 13.259 -3.241 -3.891 1.00 92.88 82 ILE A C 1
ATOM 671 O O . ILE A 1 82 ? 12.166 -2.749 -4.134 1.00 92.88 82 ILE A O 1
ATOM 675 N N . GLY A 1 83 ? 13.662 -3.520 -2.655 1.00 93.12 83 GLY A N 1
ATOM 676 C CA . GLY A 1 83 ? 12.922 -3.161 -1.451 1.00 93.12 83 GLY A CA 1
ATOM 677 C C . GLY A 1 83 ? 13.732 -2.260 -0.530 1.00 93.12 83 GLY A C 1
ATOM 678 O O . GLY A 1 83 ? 14.909 -2.518 -0.297 1.00 93.12 83 GLY A O 1
ATOM 679 N N . TYR A 1 84 ? 13.080 -1.253 0.031 1.00 91.56 84 TYR A N 1
ATOM 680 C CA . TYR A 1 84 ? 13.548 -0.405 1.120 1.00 91.56 84 TYR A CA 1
ATOM 681 C C . TYR A 1 84 ? 12.885 -0.886 2.411 1.00 91.56 84 TYR A C 1
ATOM 683 O O . TYR A 1 84 ? 11.680 -0.705 2.586 1.00 91.56 84 TYR A O 1
ATOM 691 N N . GLU A 1 85 ? 13.633 -1.612 3.240 1.00 92.69 85 GLU A N 1
ATOM 692 C CA . GLU A 1 85 ? 13.118 -2.293 4.430 1.00 92.69 85 GLU A CA 1
ATOM 693 C C . GLU A 1 85 ? 13.041 -1.331 5.617 1.00 92.69 85 GLU A C 1
ATOM 695 O O . GLU A 1 85 ? 13.963 -0.543 5.840 1.00 92.69 85 GLU A O 1
ATOM 700 N N . PHE A 1 86 ? 11.962 -1.428 6.394 1.00 93.00 86 PHE A N 1
ATOM 701 C CA . PHE A 1 86 ? 11.728 -0.607 7.578 1.00 93.00 86 PHE A CA 1
ATOM 702 C C . PHE A 1 86 ? 11.321 -1.453 8.785 1.00 93.00 86 PHE A C 1
ATOM 704 O O . PHE A 1 86 ? 10.704 -2.511 8.645 1.00 93.00 86 PHE A O 1
ATOM 711 N N . SER A 1 87 ? 11.622 -0.959 9.986 1.00 90.81 87 SER A N 1
ATOM 712 C CA . SER A 1 87 ? 11.033 -1.480 11.218 1.00 90.81 87 SER A CA 1
ATOM 713 C C . SER A 1 87 ? 9.555 -1.084 11.330 1.00 90.81 87 SER A C 1
ATOM 715 O O . SER A 1 87 ? 9.097 -0.129 10.700 1.00 90.81 87 SER A O 1
ATOM 717 N N . GLN A 1 88 ? 8.797 -1.849 12.115 1.00 90.81 88 GLN A N 1
ATOM 718 C CA . GLN A 1 88 ? 7.367 -1.645 12.345 1.00 90.81 88 GLN A CA 1
ATOM 719 C C . GLN A 1 88 ? 7.134 -0.965 13.692 1.00 90.81 88 GLN A C 1
ATOM 721 O O . GLN A 1 88 ? 7.611 -1.461 14.712 1.00 90.81 88 GLN A O 1
ATOM 726 N N . GLN A 1 89 ? 6.338 0.105 13.720 1.00 86.88 89 GLN A N 1
ATOM 727 C CA . GLN A 1 89 ? 5.916 0.735 14.971 1.00 86.88 89 GLN A CA 1
ATOM 728 C C . GLN A 1 89 ? 4.472 1.237 14.904 1.00 86.88 89 GLN A C 1
ATOM 730 O O . GLN A 1 89 ? 4.029 1.809 13.909 1.00 86.88 89 GLN A O 1
ATOM 735 N N . SER A 1 90 ? 3.730 1.056 15.996 1.00 85.6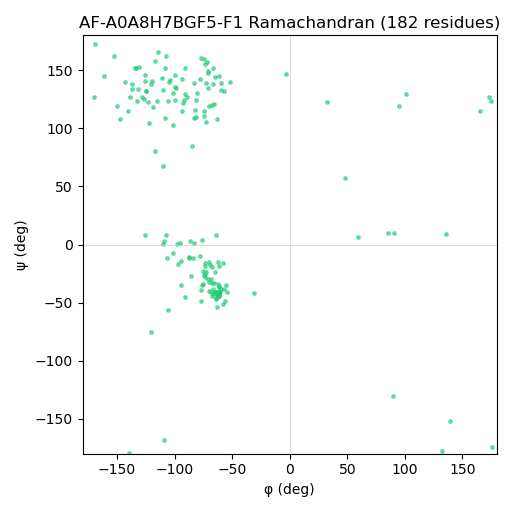2 90 SER A N 1
ATOM 736 C CA . SER A 1 90 ? 2.408 1.658 16.177 1.00 85.62 90 SER A CA 1
ATOM 737 C C . SER A 1 90 ? 2.547 3.079 16.721 1.00 85.62 90 SER A C 1
ATOM 739 O O . SER A 1 90 ? 2.484 3.297 17.928 1.00 85.62 90 SER A O 1
ATOM 741 N N . LEU A 1 91 ? 2.748 4.048 15.828 1.00 82.00 91 LEU A N 1
ATOM 742 C CA . LEU A 1 91 ? 2.989 5.447 16.202 1.00 82.00 91 LEU A CA 1
ATOM 743 C C . LEU A 1 91 ? 1.744 6.153 16.763 1.00 82.00 91 LEU A C 1
ATOM 745 O O . LEU A 1 91 ? 1.864 7.038 17.604 1.00 82.00 91 LEU A O 1
ATOM 749 N N . PHE A 1 92 ? 0.547 5.753 16.327 1.00 80.62 92 PHE A N 1
ATOM 750 C CA . PHE A 1 92 ? -0.682 6.506 16.600 1.00 80.62 92 PHE A CA 1
ATOM 751 C C . PHE A 1 92 ? -1.634 5.832 17.590 1.00 80.62 92 PHE A C 1
ATOM 753 O O . PHE A 1 92 ? -2.705 6.375 17.844 1.00 80.62 92 PHE A O 1
ATOM 760 N N . ASN A 1 93 ? -1.278 4.684 18.177 1.00 80.56 93 ASN A N 1
ATOM 761 C CA . ASN A 1 93 ? -2.191 3.941 19.056 1.00 80.56 93 ASN A CA 1
ATOM 762 C C . ASN A 1 93 ? -2.664 4.776 20.250 1.00 80.56 93 ASN A C 1
ATOM 764 O O . ASN A 1 93 ? -3.865 4.883 20.488 1.00 80.56 93 ASN A O 1
ATOM 768 N N . GLU A 1 94 ? -1.737 5.386 20.988 1.00 81.31 94 GLU A N 1
ATOM 769 C CA . GLU A 1 94 ? -2.084 6.204 22.157 1.00 81.31 94 GLU A CA 1
ATOM 770 C C . GLU A 1 94 ? -2.914 7.426 21.756 1.00 81.31 94 GLU A C 1
ATOM 772 O O . GLU A 1 94 ? -3.935 7.721 22.378 1.00 81.31 94 GLU A O 1
ATOM 777 N N . TYR A 1 95 ? -2.522 8.087 20.665 1.00 79.94 95 TYR A N 1
ATOM 778 C CA . TYR A 1 95 ? -3.208 9.259 20.136 1.00 79.94 95 TYR A CA 1
ATOM 779 C C . TYR A 1 95 ? -4.642 8.930 19.692 1.00 79.94 95 TYR A C 1
ATOM 781 O O . TYR A 1 95 ? -5.600 9.541 20.165 1.00 79.94 95 TYR A O 1
ATOM 789 N N . VAL A 1 96 ? -4.819 7.926 18.829 1.00 79.94 96 VAL A N 1
ATOM 790 C CA . VAL A 1 96 ? -6.131 7.520 18.305 1.00 79.94 96 VAL A CA 1
ATOM 791 C C . VAL A 1 96 ? -7.038 7.038 19.433 1.00 79.94 96 VAL A C 1
ATOM 793 O O . VAL A 1 96 ? -8.200 7.439 19.478 1.00 79.94 96 VAL A O 1
ATOM 796 N N . ASN A 1 97 ? -6.522 6.247 20.378 1.00 80.19 97 ASN A N 1
ATOM 797 C CA . ASN A 1 97 ? -7.319 5.768 21.508 1.00 80.19 97 ASN A CA 1
ATOM 798 C C . ASN A 1 97 ? -7.761 6.915 22.423 1.00 80.19 97 ASN A C 1
ATOM 800 O O . ASN A 1 97 ? -8.927 6.955 22.815 1.00 80.19 97 ASN A O 1
ATOM 804 N N . HIS A 1 98 ? -6.889 7.893 22.691 1.00 80.56 98 HIS A N 1
ATOM 805 C CA . HIS A 1 98 ? -7.240 9.078 23.474 1.00 80.56 98 HIS A CA 1
ATOM 806 C C . HIS A 1 98 ? -8.441 9.830 22.873 1.00 80.56 98 HIS A C 1
ATOM 808 O O . HIS A 1 98 ? -9.415 10.126 23.573 1.00 80.56 98 HIS A O 1
ATOM 814 N N . PHE A 1 99 ? -8.416 10.101 21.563 1.00 76.12 99 PHE A N 1
ATOM 815 C CA . PHE A 1 99 ? -9.509 10.812 20.893 1.00 76.12 99 PHE A CA 1
ATOM 816 C C . PHE A 1 99 ? -10.747 9.944 20.667 1.00 76.12 99 PHE A C 1
ATOM 818 O O . PHE A 1 99 ? -11.864 10.454 20.761 1.00 76.12 99 PHE A O 1
ATOM 825 N N . TYR A 1 100 ? -10.584 8.644 20.421 1.00 78.38 100 TYR A N 1
ATOM 826 C CA . TYR A 1 100 ? -11.705 7.716 20.313 1.00 78.38 100 TYR A CA 1
ATOM 827 C C . TYR A 1 100 ? -12.484 7.629 21.628 1.00 78.38 100 TYR A C 1
ATOM 829 O O . TYR A 1 100 ? -13.711 7.741 21.632 1.00 78.38 100 TYR A O 1
ATOM 837 N N . GLU A 1 101 ? -11.786 7.516 22.761 1.00 79.38 101 GLU A N 1
ATOM 838 C CA . GLU A 1 101 ? -12.416 7.549 24.079 1.00 79.38 101 GLU A CA 1
ATOM 839 C C . GLU A 1 101 ? -13.127 8.877 24.345 1.00 79.38 101 GLU A C 1
ATOM 841 O O . GLU A 1 101 ? -14.252 8.882 24.851 1.00 79.38 101 GLU A O 1
ATOM 846 N N . ALA A 1 102 ? -12.501 10.002 23.986 1.00 74.81 102 ALA A N 1
ATOM 847 C CA . ALA A 1 102 ? -13.118 11.317 24.111 1.00 74.81 102 ALA A CA 1
ATOM 848 C C . ALA A 1 102 ? -14.392 11.434 23.251 1.00 74.81 102 ALA A C 1
ATOM 850 O O . ALA A 1 102 ? -15.409 11.922 23.739 1.00 74.81 102 ALA A O 1
ATOM 851 N N . LYS A 1 103 ? -14.373 10.932 22.007 1.00 67.75 103 LYS A N 1
ATOM 852 C CA . LYS A 1 103 ? -15.525 10.911 21.082 1.00 67.75 103 LYS A CA 1
ATOM 853 C C . LYS A 1 103 ? -16.641 9.985 21.582 1.00 67.75 103 LYS A C 1
ATOM 855 O O . LYS A 1 103 ? -17.814 10.336 21.485 1.00 67.75 103 LYS A O 1
ATOM 860 N N . SER A 1 104 ? -16.290 8.837 22.164 1.00 69.06 104 SER A N 1
ATOM 861 C CA . SER A 1 104 ? -17.246 7.894 22.760 1.00 69.06 104 SER A CA 1
ATOM 862 C C . SER A 1 104 ? -17.983 8.511 23.955 1.00 69.06 104 SER A C 1
ATOM 864 O O . SER A 1 104 ? -19.211 8.486 24.002 1.00 69.06 104 SER A O 1
ATOM 866 N N . LYS A 1 105 ? -17.249 9.168 24.866 1.00 67.06 105 LYS A N 1
ATOM 867 C CA . LYS A 1 105 ? -17.809 9.867 26.041 1.00 67.06 105 LYS A CA 1
ATOM 868 C C . LYS A 1 105 ? -18.614 11.117 25.650 1.00 67.06 105 LYS A C 1
ATOM 870 O O . LYS A 1 105 ? -19.575 11.483 26.317 1.00 67.06 105 LYS A O 1
ATOM 875 N N . ALA A 1 106 ? -18.252 11.764 24.545 1.00 59.16 106 ALA A N 1
ATOM 876 C CA . ALA A 1 106 ? -18.911 12.963 24.039 1.00 59.16 106 ALA A CA 1
ATOM 877 C C . ALA A 1 106 ? -20.281 12.747 23.387 1.00 59.16 106 ALA A C 1
ATOM 879 O O . ALA A 1 106 ? -21.050 13.701 23.287 1.00 59.16 106 ALA A O 1
ATOM 880 N N . LYS A 1 107 ? -20.634 11.524 22.970 1.00 51.53 107 LYS A N 1
ATOM 881 C CA . LYS A 1 107 ? -21.995 11.237 22.480 1.00 51.53 107 LYS A CA 1
ATOM 882 C C . LYS A 1 107 ? -23.087 11.556 23.518 1.00 51.53 107 LYS A C 1
ATOM 884 O O . LYS A 1 107 ? -24.240 11.703 23.129 1.00 51.53 107 LYS A O 1
ATOM 889 N N . GLU A 1 108 ? -22.735 11.737 24.797 1.00 49.12 108 GLU A N 1
ATOM 890 C CA . GLU A 1 108 ? -23.644 12.214 25.851 1.00 49.12 108 GLU A CA 1
ATOM 891 C C . GLU A 1 108 ? -23.797 13.751 25.929 1.00 49.12 108 GLU A C 1
ATOM 893 O O . GLU A 1 108 ? -24.713 14.236 26.592 1.00 49.12 108 GLU A O 1
ATOM 898 N N . ARG A 1 109 ? -22.965 14.552 25.244 1.00 41.28 109 ARG A N 1
ATOM 899 C CA . ARG A 1 109 ? -23.060 16.025 25.221 1.00 41.28 109 ARG A CA 1
ATOM 900 C C . ARG A 1 109 ? -22.611 16.604 23.875 1.00 41.28 109 ARG A C 1
ATOM 902 O O . ARG A 1 109 ? -21.421 16.690 23.587 1.00 41.28 109 ARG A O 1
ATOM 909 N N . TRP A 1 110 ? -23.569 17.087 23.085 1.00 38.91 110 TRP A N 1
ATOM 910 C CA . TRP A 1 110 ? -23.310 17.875 21.876 1.00 38.91 110 TRP A CA 1
ATOM 911 C C . TRP A 1 110 ? -22.603 19.192 22.230 1.00 38.91 110 TRP A C 1
ATOM 913 O O . TRP A 1 110 ? -23.228 20.092 22.780 1.00 38.91 110 TRP A O 1
ATOM 923 N N . ASN A 1 111 ? -21.315 19.315 21.901 1.00 42.09 111 ASN A N 1
ATOM 924 C CA . ASN A 1 111 ? -20.569 20.575 21.973 1.00 42.09 111 ASN A CA 1
ATOM 925 C C . ASN A 1 111 ? -19.692 20.741 20.724 1.00 42.09 111 ASN A C 1
ATOM 927 O O . ASN A 1 111 ? -19.051 19.798 20.291 1.00 42.09 111 ASN A O 1
ATOM 931 N N . PHE A 1 112 ? -19.632 21.944 20.156 1.00 42.53 112 PHE A N 1
ATOM 932 C CA . PHE A 1 112 ? -19.005 22.287 18.864 1.00 42.53 112 PHE A CA 1
ATOM 933 C C . PHE A 1 112 ? 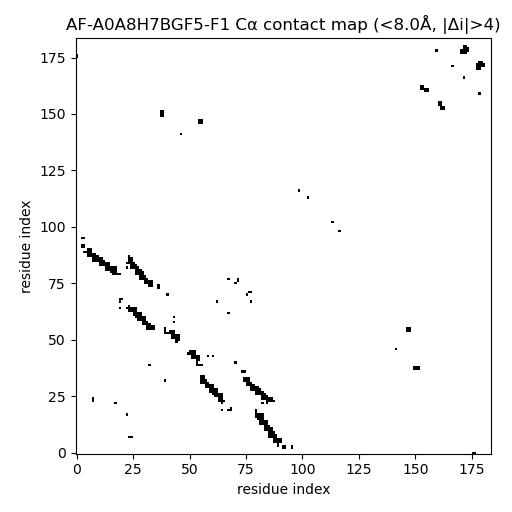-17.466 22.089 18.755 1.00 42.53 112 PHE A C 1
ATOM 935 O O . PHE A 1 112 ? -16.866 22.456 17.751 1.00 42.53 112 PHE A O 1
ATOM 942 N N . GLU A 1 113 ? -16.809 21.472 19.739 1.00 45.31 113 GLU A N 1
ATOM 943 C CA . GLU A 1 113 ? -15.347 21.277 19.808 1.00 45.31 113 GLU A CA 1
ATOM 944 C C . GLU A 1 113 ? -14.814 20.054 19.026 1.00 45.31 113 GLU A C 1
ATOM 946 O O . GLU A 1 113 ? -13.617 19.766 19.074 1.00 45.31 113 GLU A O 1
ATOM 951 N N . PHE A 1 114 ? -15.679 19.294 18.341 1.00 45.59 114 PHE A N 1
ATOM 952 C CA . PHE A 1 114 ? -15.307 18.016 17.710 1.00 45.59 114 PHE A CA 1
ATOM 953 C C . PHE A 1 114 ? -14.720 18.139 16.300 1.00 45.59 114 PHE A C 1
ATOM 955 O O . PHE A 1 114 ? -13.907 17.296 15.925 1.00 45.59 114 PHE A 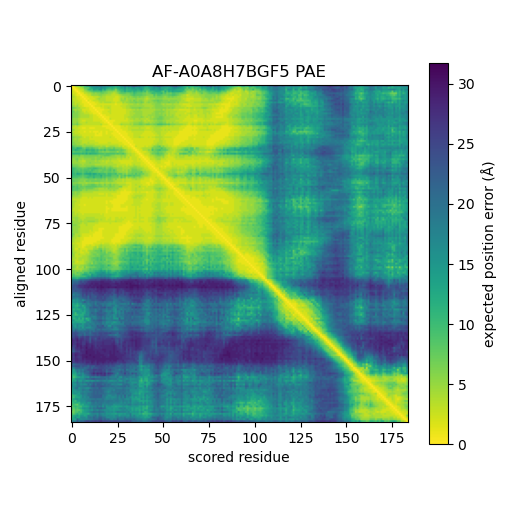O 1
ATOM 962 N N . LEU A 1 115 ? -15.073 19.184 15.545 1.00 43.12 115 LEU A N 1
ATOM 963 C CA . LEU A 1 115 ? -14.624 19.351 14.153 1.00 43.12 115 LEU A CA 1
ATOM 964 C C . LEU A 1 115 ? -13.112 19.613 14.054 1.00 43.12 115 LEU A C 1
ATOM 966 O O . LEU A 1 115 ? -12.451 19.091 13.166 1.00 43.12 115 LEU A O 1
ATOM 970 N N . THR A 1 116 ? -12.531 20.297 15.040 1.00 48.72 116 THR A N 1
ATOM 971 C CA . THR A 1 116 ? -11.104 20.665 15.036 1.00 48.72 116 THR A CA 1
ATOM 972 C C . THR A 1 116 ? -10.156 19.491 15.313 1.00 48.72 116 THR A C 1
ATOM 974 O O . THR A 1 116 ? -8.954 19.594 15.070 1.00 48.72 116 THR A O 1
ATOM 977 N N . LYS A 1 117 ? -10.663 18.368 15.841 1.00 49.19 117 LYS A N 1
ATOM 978 C CA . LYS A 1 117 ? -9.840 17.236 16.313 1.00 49.19 117 LYS A CA 1
ATOM 979 C C . LYS A 1 117 ? -9.654 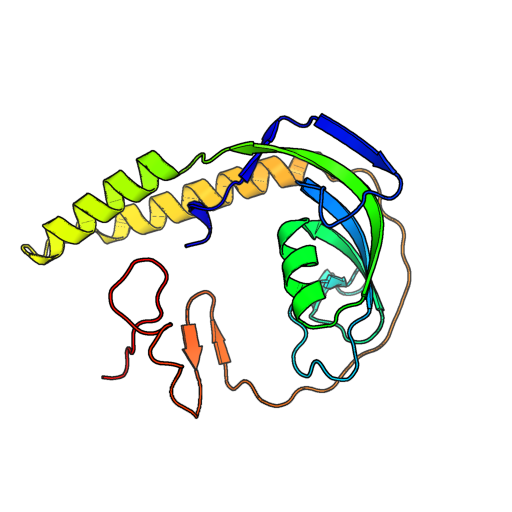16.150 15.251 1.00 49.19 117 LYS A C 1
ATOM 981 O O . LYS A 1 117 ? -8.577 15.569 15.164 1.00 49.19 117 LYS A O 1
ATOM 986 N N . GLU A 1 118 ? -10.668 15.912 14.422 1.00 53.16 118 GLU A N 1
ATOM 987 C CA . GLU A 1 118 ? -10.584 14.995 13.275 1.00 53.16 118 GLU A CA 1
ATOM 988 C C . GLU A 1 118 ? -9.680 15.579 12.175 1.00 53.16 118 GLU A C 1
ATOM 990 O O . GLU A 1 118 ? -8.798 14.899 11.651 1.00 53.16 118 GLU A O 1
ATOM 995 N N . GLU A 1 119 ? -9.787 16.891 11.947 1.00 54.00 119 GLU A N 1
ATOM 996 C CA . GLU A 1 119 ? -8.875 17.657 11.093 1.00 54.00 119 GLU A CA 1
ATOM 997 C C . GLU A 1 119 ? -7.418 17.592 11.579 1.00 54.00 119 GLU A C 1
ATOM 999 O O . GLU A 1 119 ? -6.504 17.481 10.764 1.00 54.00 119 GLU A O 1
ATOM 1004 N N . ALA A 1 120 ? -7.178 17.617 12.896 1.00 54.03 120 ALA A N 1
ATOM 1005 C CA . ALA A 1 120 ? -5.829 17.536 13.461 1.00 54.03 120 ALA A CA 1
ATOM 1006 C C . ALA A 1 120 ? -5.177 16.157 13.252 1.00 54.03 120 ALA A C 1
ATOM 1008 O O . ALA A 1 120 ? -3.992 16.092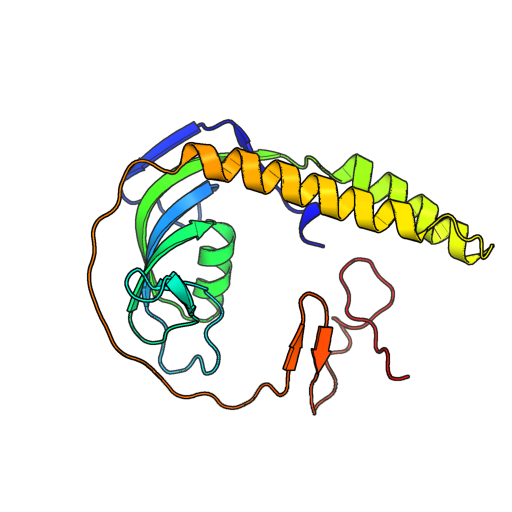 12.914 1.00 54.03 120 ALA A O 1
ATOM 1009 N N . ALA A 1 121 ? -5.945 15.073 13.406 1.00 52.94 121 ALA A N 1
ATOM 1010 C CA . ALA A 1 121 ? -5.472 13.714 13.145 1.00 52.94 121 ALA A CA 1
ATOM 1011 C C . ALA A 1 121 ? -5.117 13.529 11.661 1.00 52.94 121 ALA A C 1
ATOM 1013 O O . ALA A 1 121 ? -4.023 13.063 11.334 1.00 52.94 121 ALA A O 1
ATOM 1014 N N . ASN A 1 122 ? -5.997 13.991 10.766 1.00 54.69 122 ASN A N 1
ATOM 1015 C CA . ASN A 1 122 ? -5.744 13.973 9.328 1.00 54.69 122 ASN A CA 1
ATOM 1016 C C . ASN A 1 122 ? -4.512 14.819 8.973 1.00 54.69 122 ASN A C 1
ATOM 1018 O O . ASN A 1 122 ? -3.642 14.362 8.237 1.00 54.69 122 ASN A O 1
ATOM 1022 N N . LYS A 1 123 ? -4.365 16.014 9.562 1.00 54.69 123 LYS A N 1
ATOM 1023 C CA . LYS A 1 123 ? -3.205 16.892 9.347 1.00 54.69 123 LYS A CA 1
ATOM 1024 C C . LYS A 1 123 ? -1.880 16.245 9.764 1.00 54.69 123 LYS A C 1
ATOM 1026 O O . LYS A 1 123 ? -0.900 16.397 9.044 1.00 54.69 123 LYS A O 1
ATOM 1031 N N . MET A 1 124 ? -1.834 15.516 10.883 1.00 55.19 124 MET A N 1
ATOM 1032 C CA . MET A 1 124 ? -0.623 14.787 11.291 1.00 55.19 124 MET A CA 1
ATOM 1033 C C . MET A 1 124 ? -0.246 13.683 10.300 1.00 55.19 124 MET A C 1
ATOM 1035 O O . MET A 1 124 ? 0.934 13.536 9.981 1.00 55.19 124 MET A O 1
ATOM 1039 N N . PHE A 1 125 ? -1.232 12.943 9.789 1.00 54.16 125 PHE A N 1
ATOM 1040 C CA . PHE A 1 125 ? -0.993 11.915 8.779 1.00 54.16 125 PHE A CA 1
ATOM 1041 C C . PHE A 1 125 ? -0.403 12.512 7.492 1.00 54.16 125 PHE A C 1
ATOM 1043 O O . PHE A 1 125 ? 0.580 11.989 6.969 1.00 54.16 125 PHE A O 1
ATOM 1050 N N . TYR A 1 126 ? -0.933 13.652 7.031 1.00 54.56 126 TYR A N 1
ATOM 1051 C CA . TYR A 1 126 ? -0.399 14.361 5.863 1.00 54.56 126 TYR A CA 1
ATOM 1052 C C . TYR A 1 126 ? 1.043 14.849 6.063 1.00 54.56 126 TYR A C 1
ATOM 1054 O O . TYR A 1 126 ? 1.859 14.697 5.156 1.00 54.56 126 TYR A O 1
ATOM 1062 N N . THR A 1 127 ? 1.385 15.393 7.237 1.00 48.00 127 THR A N 1
ATOM 1063 C CA . THR A 1 127 ? 2.763 15.826 7.533 1.00 48.00 127 THR A CA 1
ATOM 1064 C C . THR A 1 127 ? 3.742 14.654 7.484 1.00 48.00 127 THR A C 1
ATOM 1066 O O . THR A 1 127 ? 4.800 14.761 6.872 1.00 48.00 127 THR A O 1
ATOM 1069 N N . TYR A 1 128 ? 3.369 13.520 8.079 1.00 52.53 128 TYR A N 1
ATOM 1070 C CA . TYR A 1 128 ? 4.200 12.318 8.083 1.00 52.53 128 TYR A CA 1
ATOM 1071 C C . TYR A 1 128 ? 4.388 11.742 6.669 1.00 52.53 128 TYR A C 1
ATOM 1073 O O . TYR A 1 128 ? 5.495 11.368 6.291 1.00 52.53 128 TYR A O 1
ATOM 1081 N N . ALA A 1 129 ? 3.329 11.724 5.852 1.00 48.31 129 ALA A N 1
ATOM 1082 C CA . ALA A 1 129 ? 3.419 11.281 4.463 1.00 48.31 129 ALA A CA 1
ATOM 1083 C C . ALA A 1 129 ? 4.373 12.158 3.630 1.00 48.31 129 ALA A C 1
ATOM 1085 O O . ALA A 1 129 ? 5.146 11.624 2.838 1.00 48.31 129 ALA A O 1
ATOM 1086 N N . HIS A 1 130 ? 4.365 13.480 3.834 1.00 46.50 130 HIS A N 1
ATOM 1087 C CA . HIS A 1 130 ? 5.274 14.403 3.144 1.00 46.50 130 HIS A CA 1
ATOM 1088 C C . HIS A 1 130 ? 6.752 14.153 3.477 1.00 46.50 130 HIS A C 1
ATOM 1090 O O . HIS A 1 130 ? 7.584 14.133 2.574 1.00 46.50 130 HIS A O 1
ATOM 1096 N N . GLU A 1 131 ? 7.073 13.905 4.747 1.00 45.75 131 GLU A N 1
ATOM 1097 C CA . GLU A 1 131 ? 8.450 13.656 5.198 1.00 45.75 131 GLU A CA 1
ATOM 1098 C C . GLU A 1 131 ? 9.023 12.345 4.623 1.00 45.75 131 GLU A C 1
ATOM 1100 O O . GLU A 1 131 ? 10.203 12.261 4.285 1.00 45.75 131 GLU A O 1
ATOM 1105 N N . VAL A 1 132 ? 8.174 11.330 4.421 1.00 45.53 132 VAL A N 1
ATOM 1106 C CA . VAL A 1 132 ? 8.562 10.056 3.788 1.00 45.53 132 VAL A CA 1
ATOM 1107 C C . VAL A 1 132 ? 8.779 10.204 2.272 1.00 45.53 132 VAL A C 1
ATOM 1109 O O . VAL A 1 132 ? 9.577 9.465 1.692 1.00 45.53 132 VAL A O 1
ATOM 1112 N N . VAL A 1 133 ? 8.099 11.150 1.615 1.00 43.25 133 VAL A N 1
ATOM 1113 C CA . VAL A 1 133 ? 8.189 11.373 0.160 1.00 43.25 133 VAL A CA 1
ATOM 1114 C C . VAL A 1 133 ? 9.477 12.104 -0.242 1.00 43.25 133 VAL A C 1
ATOM 1116 O O . VAL A 1 133 ? 10.097 11.698 -1.226 1.00 43.25 133 VAL A O 1
ATOM 1119 N N . GLU A 1 134 ? 9.938 13.098 0.527 1.00 35.88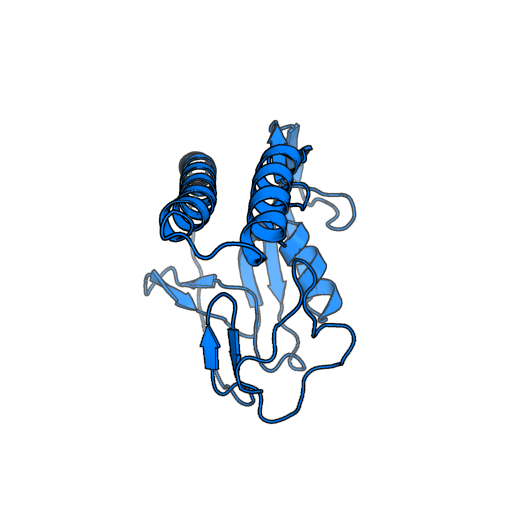 134 GLU A N 1
ATOM 1120 C CA . GLU A 1 134 ? 11.166 13.866 0.217 1.00 35.88 134 GLU A CA 1
ATOM 1121 C C . GLU A 1 134 ? 12.445 13.003 0.176 1.00 35.88 134 GLU A C 1
ATOM 1123 O O . GLU A 1 134 ? 13.439 13.374 -0.447 1.00 35.88 134 GLU A O 1
ATOM 1128 N N . LEU A 1 135 ? 12.426 11.808 0.771 1.00 41.09 135 LEU A N 1
ATOM 1129 C CA . LEU A 1 135 ? 13.560 10.879 0.760 1.00 41.09 135 LEU A CA 1
ATOM 1130 C C . LEU A 1 135 ? 13.720 10.098 -0.563 1.00 41.09 135 LEU A C 1
ATOM 1132 O O . LEU A 1 135 ? 14.749 9.448 -0.758 1.00 41.09 135 LEU A O 1
ATOM 1136 N N . ASN A 1 136 ? 12.743 10.155 -1.479 1.00 40.16 136 ASN A N 1
ATOM 1137 C CA . ASN A 1 136 ? 12.637 9.233 -2.622 1.00 40.16 136 ASN A CA 1
ATOM 1138 C C . ASN A 1 136 ? 12.922 9.845 -4.013 1.00 40.16 136 ASN A C 1
ATOM 1140 O O . ASN A 1 136 ? 12.864 9.123 -5.008 1.00 40.16 136 ASN A O 1
ATOM 1144 N N . GLU A 1 137 ? 13.254 11.136 -4.133 1.00 32.38 137 GLU A N 1
ATOM 1145 C CA . GLU A 1 137 ? 13.262 11.844 -5.435 1.00 32.38 137 GLU A CA 1
ATOM 1146 C C . GLU A 1 137 ? 14.449 11.557 -6.388 1.00 32.38 137 GLU A C 1
ATOM 1148 O O . GLU A 1 137 ? 14.515 12.116 -7.481 1.00 32.38 137 GLU A O 1
ATOM 1153 N N . ASN A 1 138 ? 15.369 10.643 -6.068 1.00 31.20 138 ASN A N 1
ATOM 1154 C CA . ASN A 1 138 ? 16.562 10.400 -6.893 1.00 31.20 138 ASN A CA 1
ATOM 1155 C C . ASN A 1 138 ? 16.552 9.040 -7.619 1.00 31.20 138 ASN A C 1
ATOM 1157 O O . ASN A 1 138 ? 17.390 8.210 -7.281 1.00 31.20 138 ASN A O 1
ATOM 1161 N N . HIS A 1 139 ? 15.668 8.804 -8.607 1.00 28.91 139 HIS A N 1
ATOM 1162 C CA . HIS A 1 139 ? 15.900 7.947 -9.806 1.00 28.91 139 HIS A CA 1
ATOM 1163 C C . HIS A 1 139 ? 14.622 7.799 -10.668 1.00 28.91 139 HIS A C 1
ATOM 1165 O O . HIS A 1 139 ? 13.603 7.306 -10.192 1.00 28.91 139 HIS A O 1
ATOM 1171 N N . LEU A 1 140 ? 14.686 8.160 -11.957 1.00 25.78 140 LEU A N 1
ATOM 1172 C CA . LEU A 1 140 ? 13.540 8.209 -12.884 1.00 25.78 140 LEU A CA 1
ATOM 1173 C C . LEU A 1 140 ? 13.964 7.686 -14.271 1.00 25.78 140 LEU A C 1
ATOM 1175 O O . LEU A 1 140 ? 14.793 8.342 -14.892 1.00 25.78 140 LEU A O 1
ATOM 1179 N N . ILE A 1 141 ? 13.425 6.548 -14.762 1.00 24.77 141 ILE A N 1
ATOM 1180 C CA . ILE A 1 141 ? 13.427 6.149 -16.198 1.00 24.77 141 ILE A CA 1
ATOM 1181 C C . ILE A 1 141 ? 12.191 5.273 -16.568 1.00 24.77 141 ILE A C 1
ATOM 1183 O O . ILE A 1 141 ? 12.005 4.184 -16.036 1.00 24.77 141 ILE A O 1
ATOM 1187 N N . LEU A 1 142 ? 11.409 5.826 -17.508 1.00 23.89 142 LEU A N 1
ATOM 1188 C CA . LEU A 1 142 ? 10.437 5.397 -18.554 1.00 23.89 142 LEU A CA 1
ATOM 1189 C C . LEU A 1 142 ? 10.111 3.901 -18.861 1.00 23.89 142 LEU A C 1
ATOM 1191 O O . LEU A 1 142 ? 11.013 3.069 -18.888 1.00 23.89 142 LEU A O 1
ATOM 1195 N N . VAL A 1 143 ? 8.840 3.614 -19.254 1.00 23.84 143 VAL A N 1
ATOM 1196 C CA . VAL A 1 143 ? 8.362 3.112 -20.593 1.00 23.84 143 VAL A CA 1
ATOM 1197 C C . VAL A 1 143 ? 6.895 2.559 -20.579 1.00 23.84 143 VAL A C 1
ATOM 1199 O O . VAL A 1 143 ? 6.610 1.542 -19.955 1.00 23.84 143 VAL A O 1
ATOM 1202 N N . SER A 1 144 ? 6.018 3.269 -21.316 1.00 25.55 144 SER A N 1
ATOM 1203 C CA . SER A 1 144 ? 4.836 2.979 -22.186 1.00 25.55 144 SER A CA 1
ATOM 1204 C C . SER A 1 144 ? 3.805 1.812 -22.011 1.00 25.55 144 SER A C 1
ATOM 1206 O O . SER A 1 144 ? 4.131 0.641 -22.207 1.00 25.55 144 SER A O 1
ATOM 1208 N N . ASP A 1 145 ? 2.525 2.224 -21.894 1.00 24.52 145 ASP A N 1
ATOM 1209 C CA . ASP A 1 145 ? 1.350 2.036 -22.802 1.00 24.52 145 ASP A CA 1
ATOM 1210 C C . ASP A 1 145 ? 0.191 0.997 -22.636 1.00 24.52 145 ASP A C 1
ATOM 1212 O O . ASP A 1 145 ? 0.367 -0.222 -22.661 1.00 24.52 145 ASP A O 1
ATOM 1216 N N . THR A 1 146 ? -1.033 1.569 -22.726 1.00 24.53 146 THR A N 1
ATOM 1217 C CA . THR A 1 146 ? -2.399 1.085 -23.110 1.00 24.53 146 THR A CA 1
ATOM 1218 C C . THR A 1 146 ? -3.469 0.599 -22.084 1.00 24.53 146 THR A C 1
ATOM 1220 O O . THR A 1 146 ? -3.350 -0.414 -21.399 1.00 24.53 146 THR A O 1
ATOM 1223 N N . THR A 1 147 ? -4.610 1.320 -22.082 1.00 28.92 147 THR A N 1
ATOM 1224 C CA . THR A 1 147 ? -5.904 1.187 -21.337 1.00 28.92 147 THR A CA 1
ATOM 1225 C C . THR A 1 147 ? -7.066 0.730 -22.275 1.00 28.92 147 THR A C 1
ATOM 1227 O O . THR A 1 147 ? -6.786 0.474 -23.445 1.00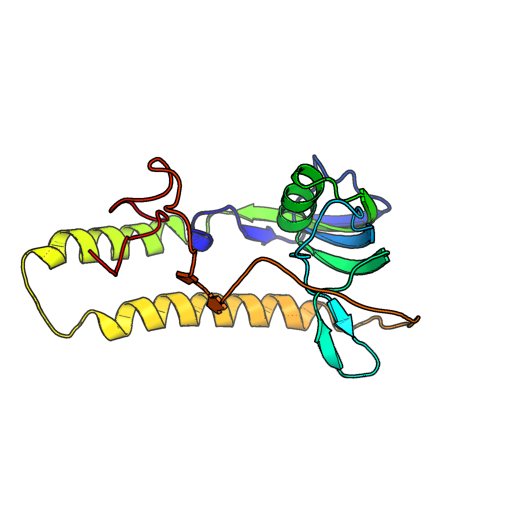 28.92 147 THR A O 1
ATOM 1230 N N . PRO A 1 148 ? -8.395 0.738 -21.934 1.00 50.47 148 PRO A N 1
ATOM 1231 C CA . PRO A 1 148 ? -9.176 0.595 -20.674 1.00 50.47 148 PRO A CA 1
ATOM 1232 C C . PRO A 1 148 ? -10.477 -0.268 -20.822 1.00 50.47 148 PRO A C 1
ATOM 1234 O O . PRO A 1 148 ? -10.769 -0.783 -21.896 1.00 50.47 148 PRO A O 1
ATOM 1237 N N . SER A 1 149 ? -11.265 -0.440 -19.734 1.00 29.44 149 SER A N 1
ATOM 1238 C CA . SER A 1 149 ? -12.758 -0.495 -19.701 1.00 29.44 149 SER A CA 1
ATOM 1239 C C . SER A 1 149 ? -13.320 -0.879 -18.308 1.00 29.44 149 SER A C 1
ATOM 1241 O O . SER A 1 149 ? -12.921 -1.876 -17.712 1.00 29.44 149 SER A O 1
ATOM 1243 N N . ARG A 1 150 ? -14.236 -0.052 -17.784 1.00 36.00 150 ARG A N 1
ATOM 1244 C CA . ARG A 1 150 ? -14.864 -0.083 -16.444 1.00 36.00 150 ARG A CA 1
ATOM 1245 C C . ARG A 1 150 ? -16.256 -0.725 -16.494 1.00 36.00 150 ARG A C 1
ATOM 1247 O O . ARG A 1 150 ? -16.967 -0.440 -17.445 1.00 36.00 150 ARG A O 1
ATOM 1254 N N . GLU A 1 151 ? -16.670 -1.443 -15.442 1.00 38.03 151 GLU A N 1
ATOM 1255 C CA . GLU A 1 151 ? -18.091 -1.584 -15.048 1.00 38.03 151 GLU A CA 1
ATOM 1256 C C . GLU A 1 151 ? -18.238 -2.255 -13.660 1.00 38.03 151 GLU A C 1
ATOM 1258 O O . GLU A 1 151 ? -17.688 -3.344 -13.468 1.00 38.03 151 GLU A O 1
ATOM 1263 N N . LEU A 1 152 ? -18.984 -1.597 -12.741 1.00 37.31 152 LEU A N 1
ATOM 1264 C CA . LEU A 1 152 ? -19.659 -2.072 -11.494 1.00 37.31 152 LEU A CA 1
ATOM 1265 C C . LEU A 1 152 ? -19.524 -1.186 -10.227 1.00 37.31 152 LEU A C 1
ATOM 1267 O O . LEU A 1 152 ? -19.979 -1.589 -9.161 1.00 37.31 152 LEU A O 1
ATOM 1271 N N . LEU A 1 153 ? -18.978 0.028 -10.315 1.00 39.03 153 LEU A N 1
ATOM 1272 C CA . LEU A 1 153 ? -18.913 0.975 -9.194 1.00 39.03 153 LEU A CA 1
ATOM 1273 C C . LEU A 1 153 ? -19.593 2.291 -9.599 1.00 39.03 153 LEU A C 1
ATOM 1275 O O . LEU A 1 153 ? -19.188 2.873 -10.604 1.00 39.03 153 LEU A O 1
ATOM 1279 N N . GLU A 1 154 ? -20.616 2.739 -8.860 1.00 46.16 154 GLU A N 1
ATOM 1280 C CA . GLU A 1 154 ? -21.296 4.016 -9.153 1.00 46.16 154 GLU A CA 1
ATOM 1281 C C . GLU A 1 154 ? -20.456 5.205 -8.673 1.00 46.16 154 GLU A C 1
ATOM 1283 O O . GLU A 1 154 ? -20.192 6.119 -9.453 1.00 46.16 154 GLU A O 1
ATOM 1288 N N . ALA A 1 155 ? -19.972 5.156 -7.427 1.00 44.12 155 ALA A N 1
ATOM 1289 C CA . ALA A 1 155 ? -18.989 6.091 -6.885 1.00 44.12 155 ALA A CA 1
ATOM 1290 C C . ALA A 1 155 ? -18.313 5.519 -5.626 1.00 44.12 155 ALA A C 1
ATOM 1292 O O . ALA A 1 155 ? -18.948 4.845 -4.810 1.00 44.12 155 ALA A O 1
ATOM 1293 N N . GLN A 1 156 ? -17.027 5.822 -5.460 1.00 34.69 156 GLN A N 1
ATOM 1294 C CA . GLN A 1 156 ? -16.298 5.694 -4.199 1.00 34.69 156 GLN A CA 1
ATOM 1295 C C . GLN A 1 156 ? -15.686 7.049 -3.879 1.00 34.69 156 GLN A C 1
ATOM 1297 O O . GLN A 1 156 ? -15.063 7.659 -4.747 1.00 34.69 156 GLN A O 1
ATOM 1302 N N . ASP A 1 157 ? -15.876 7.483 -2.642 1.00 38.28 157 ASP A N 1
ATOM 1303 C CA . ASP A 1 157 ? -15.126 8.573 -2.033 1.00 38.28 157 ASP A CA 1
ATOM 1304 C C . ASP A 1 157 ? -14.352 7.993 -0.841 1.00 38.28 157 ASP A C 1
ATOM 1306 O O . ASP A 1 157 ? -14.677 6.920 -0.347 1.00 38.28 157 ASP A O 1
ATOM 1310 N N . THR A 1 158 ? -13.295 8.668 -0.424 1.00 55.09 158 THR 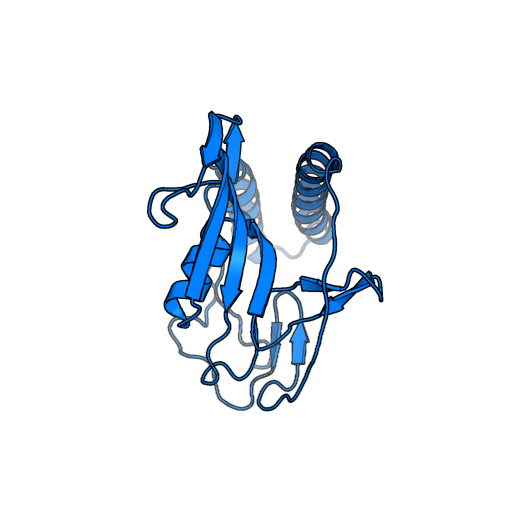A N 1
ATOM 1311 C CA . THR A 1 158 ? -12.239 8.276 0.523 1.00 55.09 158 THR A CA 1
ATOM 1312 C C . THR A 1 158 ? -12.658 7.319 1.656 1.00 55.09 158 THR A C 1
ATOM 1314 O O . THR A 1 158 ? -11.929 6.374 1.958 1.00 55.09 158 THR A O 1
ATOM 1317 N N . ASP A 1 159 ? -13.820 7.523 2.274 1.00 60.97 159 ASP A N 1
ATOM 1318 C CA . ASP A 1 159 ? -14.380 6.704 3.359 1.00 60.97 159 ASP A CA 1
ATOM 1319 C C . ASP A 1 159 ? -15.803 6.175 3.083 1.00 60.97 159 ASP A C 1
ATOM 1321 O O . ASP A 1 159 ? -16.432 5.572 3.955 1.00 60.97 159 ASP A O 1
ATOM 1325 N N . SER A 1 160 ? -16.296 6.356 1.861 1.00 67.81 160 SER A N 1
ATOM 1326 C CA . SER A 1 160 ? -17.689 6.159 1.479 1.00 67.81 160 SER A CA 1
ATOM 1327 C C . SER A 1 160 ? -17.803 5.324 0.204 1.00 67.81 160 SER A C 1
ATOM 1329 O O . SER A 1 160 ? -17.133 5.561 -0.802 1.00 67.81 160 SER A O 1
ATOM 1331 N N . VAL A 1 161 ? -18.697 4.337 0.207 1.00 66.44 161 VAL A N 1
ATOM 1332 C CA . VAL A 1 161 ? -18.979 3.518 -0.976 1.00 66.44 161 VAL A CA 1
ATOM 1333 C C . VAL A 1 161 ? -20.473 3.520 -1.266 1.00 66.44 161 VAL A C 1
ATOM 1335 O O . VAL A 1 161 ? -21.280 3.160 -0.411 1.00 66.44 161 VAL A O 1
ATOM 1338 N N . PHE A 1 162 ? -20.840 3.898 -2.490 1.00 66.88 162 PHE A N 1
ATOM 1339 C CA . PHE A 1 162 ? -22.215 3.801 -2.968 1.00 66.88 162 PHE A CA 1
ATOM 1340 C C . PHE A 1 162 ? -22.392 2.474 -3.703 1.00 66.88 162 PHE A C 1
ATOM 1342 O O . PHE A 1 162 ? -21.758 2.217 -4.729 1.00 66.88 162 PHE A O 1
ATOM 1349 N N . VAL A 1 163 ? -23.230 1.603 -3.137 1.00 65.12 163 VAL A N 1
ATOM 1350 C CA . VAL A 1 163 ? -23.491 0.253 -3.646 1.00 65.12 163 VAL A CA 1
ATOM 1351 C C . VAL A 1 163 ? -24.985 0.030 -3.858 1.00 65.12 163 VAL A C 1
ATOM 1353 O O . VAL A 1 163 ? -25.806 0.424 -3.036 1.00 65.12 163 VAL A O 1
ATOM 1356 N N . GLN A 1 164 ? -25.341 -0.661 -4.944 1.00 60.94 164 GLN A N 1
ATOM 1357 C CA . GLN A 1 164 ? -26.732 -1.046 -5.226 1.00 60.94 164 GLN A CA 1
ATOM 1358 C C . GLN A 1 164 ? -27.231 -2.180 -4.317 1.00 60.94 164 GLN A C 1
ATOM 1360 O O . GLN A 1 164 ? -28.430 -2.318 -4.088 1.00 60.94 164 GLN A O 1
ATOM 1365 N N . ASN A 1 165 ? -26.310 -3.002 -3.806 1.00 68.31 165 ASN A N 1
ATOM 1366 C CA . ASN A 1 165 ? -26.611 -4.130 -2.931 1.00 68.31 165 ASN A CA 1
ATOM 1367 C C . ASN A 1 165 ? -26.096 -3.850 -1.515 1.00 68.31 165 ASN A C 1
ATOM 1369 O O . ASN A 1 165 ? -25.010 -3.288 -1.381 1.00 68.31 165 ASN A O 1
ATOM 1373 N N . PRO A 1 166 ? -26.818 -4.273 -0.462 1.00 67.62 166 PRO A N 1
ATOM 1374 C CA . PRO A 1 166 ? -26.382 -4.065 0.912 1.00 67.62 166 PRO A CA 1
ATOM 1375 C C . PRO A 1 166 ? -25.029 -4.731 1.182 1.00 67.62 166 PRO A C 1
ATOM 1377 O O . PRO A 1 166 ? -24.776 -5.859 0.751 1.00 67.62 166 PRO A O 1
ATOM 1380 N N . LEU A 1 167 ? -24.173 -4.026 1.924 1.00 68.75 167 LEU A N 1
ATOM 1381 C CA . LEU A 1 167 ? -22.891 -4.553 2.381 1.00 68.75 167 LEU A CA 1
ATOM 1382 C C . LEU A 1 167 ? -23.096 -5.707 3.389 1.00 68.75 167 LEU A C 1
ATOM 1384 O O . LEU A 1 167 ? -24.103 -5.727 4.107 1.00 68.75 167 LEU A O 1
ATOM 1388 N N . PRO A 1 168 ? -22.149 -6.661 3.472 1.00 74.25 168 PRO A N 1
ATOM 1389 C CA . PRO A 1 168 ? -22.149 -7.706 4.495 1.00 74.25 168 PRO A CA 1
ATOM 1390 C C . PRO A 1 168 ? -22.279 -7.149 5.927 1.00 74.25 168 PRO A C 1
ATOM 1392 O O . PRO A 1 168 ? -21.685 -6.127 6.267 1.00 74.25 168 PRO A O 1
ATOM 1395 N N . GLN A 1 169 ? -23.065 -7.812 6.784 1.00 72.50 169 GLN A N 1
ATOM 1396 C CA . GLN A 1 169 ? -23.376 -7.312 8.137 1.00 72.50 169 GLN A CA 1
ATOM 1397 C C . GLN A 1 169 ? -22.167 -7.280 9.086 1.00 72.50 169 GLN A C 1
ATOM 1399 O O . GLN A 1 169 ? -22.196 -6.579 10.090 1.00 72.50 169 GLN A O 1
ATOM 1404 N N . ASP A 1 170 ? -21.106 -8.023 8.789 1.00 72.44 170 ASP A N 1
ATOM 1405 C CA . ASP A 1 170 ? -19.866 -8.077 9.565 1.00 72.44 170 ASP A CA 1
ATOM 1406 C C . ASP A 1 170 ? -18.978 -6.836 9.378 1.00 72.44 170 ASP A C 1
ATOM 1408 O O . ASP A 1 170 ? -18.195 -6.498 10.271 1.00 72.44 170 ASP A O 1
ATOM 1412 N N . ILE A 1 171 ? -19.137 -6.115 8.262 1.00 69.06 171 ILE A N 1
ATOM 1413 C CA . ILE A 1 171 ? -18.393 -4.879 7.974 1.00 69.06 171 ILE A CA 1
ATOM 1414 C C . ILE A 1 171 ? -19.207 -3.604 8.229 1.00 69.06 171 ILE A C 1
ATOM 1416 O O . ILE A 1 171 ? -18.639 -2.511 8.178 1.00 69.06 171 ILE A O 1
ATOM 1420 N N . VAL A 1 172 ? -20.505 -3.731 8.531 1.00 73.12 172 VAL A N 1
ATOM 1421 C CA . VAL A 1 172 ? -21.409 -2.608 8.825 1.00 73.12 172 VAL A CA 1
ATOM 1422 C C . VAL A 1 172 ? -21.717 -2.545 10.322 1.00 73.12 172 VAL A C 1
ATOM 1424 O O . VAL A 1 172 ? -22.231 -3.501 10.896 1.00 73.12 172 VAL A O 1
ATOM 1427 N N . GLY A 1 173 ? -21.443 -1.414 10.974 1.00 74.62 173 GLY A N 1
ATOM 1428 C CA . GLY A 1 173 ? -21.689 -1.257 12.407 1.00 74.62 173 GLY A CA 1
ATOM 1429 C C . GLY A 1 173 ? -21.212 0.071 12.993 1.00 74.62 173 GLY A C 1
ATOM 1430 O O . GLY A 1 173 ? -20.799 0.982 12.282 1.00 74.62 173 GLY A O 1
ATOM 1431 N N . SER A 1 174 ? -21.304 0.204 14.320 1.00 68.06 174 SER A N 1
ATOM 1432 C CA . SER A 1 174 ? -20.890 1.415 15.048 1.00 68.06 174 SER A CA 1
ATOM 1433 C C . SER A 1 174 ? -19.463 1.352 15.603 1.00 68.06 174 SER A C 1
ATOM 1435 O O . SER A 1 174 ? -19.054 2.265 16.324 1.00 68.06 174 SER A O 1
ATOM 1437 N N . GLY A 1 175 ? -18.743 0.256 15.353 1.00 66.44 175 GLY A N 1
ATOM 1438 C CA . GLY A 1 175 ? -17.372 0.049 15.802 1.00 66.44 175 GLY A CA 1
ATOM 1439 C C . GLY A 1 175 ? -16.350 0.823 14.967 1.00 66.44 175 GLY A C 1
ATOM 1440 O O . GLY A 1 175 ? -16.610 1.234 13.837 1.00 66.44 175 GLY A O 1
ATOM 1441 N N . LEU A 1 176 ? -15.155 1.020 15.527 1.00 61.28 176 LEU A N 1
ATOM 1442 C CA . LEU A 1 176 ? -14.080 1.745 14.856 1.00 61.28 176 LEU A CA 1
ATOM 1443 C C . LEU A 1 176 ? -13.597 0.988 13.607 1.00 61.28 176 LEU A C 1
ATOM 1445 O O . LEU A 1 176 ? -13.098 -0.131 13.706 1.00 61.28 176 LEU A O 1
ATOM 1449 N N . GLY A 1 177 ? -13.691 1.627 12.438 1.00 63.69 177 GLY A N 1
ATOM 1450 C CA . GLY A 1 177 ? -13.291 1.040 11.155 1.00 63.69 177 GLY A CA 1
ATOM 1451 C C . GLY A 1 177 ? -14.356 0.178 10.470 1.00 63.69 177 GLY A C 1
ATOM 1452 O O . GLY A 1 177 ? -14.020 -0.483 9.493 1.00 63.69 177 GLY A O 1
ATOM 1453 N N . GLN A 1 178 ? -15.597 0.180 10.965 1.00 73.50 178 GLN A N 1
ATOM 1454 C CA . GLN A 1 178 ? -16.755 -0.375 10.261 1.00 73.50 178 GLN A CA 1
ATOM 1455 C C . GLN A 1 178 ? -17.437 0.704 9.412 1.00 73.50 178 GLN A C 1
ATOM 1457 O O . GLN A 1 178 ? -17.392 1.887 9.756 1.00 73.50 178 GLN A O 1
ATOM 1462 N N . PHE A 1 179 ? -18.094 0.292 8.329 1.00 70.69 179 PHE A N 1
ATOM 1463 C CA . PHE A 1 179 ? -18.960 1.174 7.553 1.00 70.69 179 PHE A CA 1
ATOM 1464 C C . PHE A 1 179 ? -20.246 1.452 8.330 1.00 70.69 179 PHE A C 1
ATOM 1466 O O . PHE A 1 179 ? -20.837 0.553 8.931 1.00 70.69 179 PHE A O 1
ATOM 1473 N N . LYS A 1 180 ? -20.705 2.699 8.303 1.00 75.75 180 LYS A N 1
ATOM 1474 C CA . LYS A 1 180 ? -22.007 3.073 8.844 1.00 75.75 180 LYS A CA 1
ATOM 1475 C C . LYS A 1 180 ? -23.007 3.153 7.692 1.00 75.75 180 LYS A C 1
ATOM 1477 O O . LYS A 1 180 ? -22.700 3.726 6.655 1.00 75.75 180 LYS A O 1
ATOM 1482 N N . ASP A 1 181 ? -24.195 2.582 7.874 1.00 75.88 181 ASP A N 1
ATOM 1483 C CA . ASP A 1 181 ? -25.317 2.820 6.960 1.00 75.88 181 ASP A CA 1
ATOM 1484 C C . ASP A 1 181 ? -25.816 4.254 7.212 1.00 75.88 181 ASP A C 1
ATOM 1486 O O . ASP A 1 181 ? -26.359 4.537 8.279 1.00 75.88 181 ASP A O 1
ATOM 1490 N N . GLU A 1 182 ? -25.519 5.184 6.300 1.00 71.50 182 GLU A N 1
ATOM 1491 C CA . GLU A 1 182 ? -25.874 6.607 6.449 1.00 71.50 182 GLU A CA 1
ATOM 1492 C C . GLU A 1 182 ? -27.275 6.943 5.925 1.00 71.50 182 GLU A C 1
ATOM 1494 O O . GLU A 1 182 ? -27.786 8.032 6.182 1.00 71.50 182 GLU A O 1
ATOM 1499 N N . LEU A 1 183 ? -27.900 6.014 5.197 1.00 66.56 183 LEU A N 1
ATOM 1500 C CA . LEU A 1 183 ? -29.216 6.191 4.580 1.00 66.56 183 LEU A CA 1
ATOM 1501 C C . LEU A 1 183 ? -30.356 5.575 5.409 1.00 66.56 183 LEU A C 1
ATOM 1503 O O . LEU A 1 183 ? -31.517 5.649 4.997 1.00 66.56 183 LEU A O 1
ATOM 1507 N N . LYS A 1 184 ? -30.041 4.983 6.566 1.00 55.81 184 LYS A N 1
ATOM 1508 C CA . LYS A 1 184 ? -30.998 4.506 7.575 1.00 55.81 184 LYS A CA 1
ATOM 1509 C C . LYS A 1 184 ? -30.851 5.267 8.883 1.00 55.81 184 LYS A C 1
ATOM 1511 O O . LYS A 1 184 ? -31.909 5.527 9.496 1.00 55.81 184 LYS A O 1
#

Foldseek 3Di:
DVLQFWDFDAFPAKDFFDDLVPAFAKFFKKKAADPPDQFADDWDQDPVVSDTDRFHGIDTDIDGSVVVVVVVVVVMDIGTGMGGGGDTDSPCPVVVVVVVVVVVVCVVPDDPPNVVNVVVVVVVVVVVVVVVVVVPPPDDDDDDDDDDDHDDAPDDDPQDGDHPDDDDPVQEDDDDNRNHPPVD

Sequence (184 aa):
MAMLNPMPYEFLGVRHKPNLNNFFGFIYAKVTVPSSVKVPVLPWKDPETEDTIYPRGFFTGHYFSEELKAVEKLGYKVECYIGYEFSQQSLFNEYVNHFYEAKSKAKERWNFEFLTKEEAANKMFYTYAHEVVELNENHLILVSDTTPSRELLEAQDTDSVFVQNPLPQDIVGSGLGQFKDELK

Nearest PDB structures (foldseek):
  8i4m-assembly1_H  TM=2.476E-01  e=5.443E+00  Prochlorococcus phage P-SCSP1u

Secondary structure (DSSP, 8-state):
-GGGS-EEEEEEEEEES--GGG--EEEEEEEE--TT-SS----EE-TTT--EE--SSEEEEEEEHHHHHHHHHTT-EEEEEEEEEEEEE-SSHHHHHHHHHHHHHHTTS--GGGHHHHHHHHHHHHHHHHHHHTT--S-------------S-SEEETTEEE-SSPPPTTTBSSSTTPBP-S--

InterPro domains:
  IPR004868 DNA-directed DNA polymerase, family B, mitochondria/virus [PF03175] (2-109)
  IPR043502 DNA/RNA polymerase superfamily [SSF56672] (2-183)

pLDDT: mean 71.2, std 21.07, range [23.84, 95.94]